Protein AF-A0A4Z0E5D2-F1 (afdb_monomer)

Nearest PDB structures (foldseek):
  3fgb-assembly2_B  TM=4.707E-01  e=5.787E+00  Bacteroides thetaiotaomicron
  4qrj-assembly2_B  TM=4.828E-01  e=7.384E+00  Bacteroides uniformis ATCC 8492
  3scy-assembly1_A  TM=4.674E-01  e=7.847E+00  Bacteroides fragilis NCTC 9343
  8ivq-assembly1_B  TM=4.414E-01  e=8.340E+00  Mus musculus

Secondary structure (DSSP, 8-state):
-PPPPP-PPPP-----TT----TT------TT-TT--S--TT---SSEEE-TTS---S--TTSTT-EEEETTEEE-HHHHH-GGG--HHHHHH---HHHHHHHHHHH-HHHHHHHTTPEEEEEEEETTEEEEEEEE--TTS--EEEEEEE-TTT-SEEEEEE-TT--SHHHHHHHHHT-SSGGG-------

pLDDT: mean 81.1, std 19.93, range [36.44, 98.44]

Structure (mmCIF, N/CA/C/O backbone):
data_AF-A0A4Z0E5D2-F1
#
_entry.id   AF-A0A4Z0E5D2-F1
#
loop_
_atom_site.group_PDB
_atom_site.id
_atom_site.type_symbol
_atom_site.label_atom_id
_atom_site.label_alt_id
_atom_site.label_comp_id
_atom_site.label_asym_id
_atom_site.label_entity_id
_atom_site.label_seq_id
_atom_site.pdbx_PDB_ins_code
_atom_site.Cartn_x
_atom_site.Cartn_y
_atom_site.Cartn_z
_atom_site.occupancy
_atom_site.B_iso_or_equiv
_atom_site.auth_seq_id
_atom_site.auth_comp_id
_atom_site.auth_asym_id
_atom_site.auth_atom_id
_atom_site.pdbx_PDB_model_num
ATOM 1 N N . MET A 1 1 ? -15.336 53.081 -4.326 1.00 42.38 1 MET A N 1
ATOM 2 C CA . MET A 1 1 ? -15.294 51.605 -4.404 1.00 42.38 1 MET A CA 1
ATOM 3 C C . MET A 1 1 ? -14.539 51.107 -3.187 1.00 42.38 1 MET A C 1
ATOM 5 O O . MET A 1 1 ? -13.336 51.306 -3.107 1.00 42.38 1 MET A O 1
ATOM 9 N N . THR A 1 2 ? -15.259 50.592 -2.193 1.00 39.66 2 THR A N 1
ATOM 10 C CA . THR A 1 2 ? -14.704 50.163 -0.901 1.00 39.66 2 THR A CA 1
ATOM 11 C C . THR A 1 2 ? -14.258 48.708 -1.023 1.00 39.66 2 THR A C 1
ATOM 13 O O . THR A 1 2 ? -15.073 47.851 -1.356 1.00 39.66 2 THR A O 1
ATOM 16 N N . ALA A 1 3 ? -12.969 48.437 -0.817 1.00 36.44 3 ALA A N 1
ATOM 17 C CA . ALA A 1 3 ? -12.413 47.087 -0.847 1.00 36.44 3 ALA A CA 1
ATOM 18 C C . ALA A 1 3 ? -12.938 46.257 0.341 1.00 36.44 3 ALA A C 1
ATOM 20 O O . ALA A 1 3 ? -12.990 46.747 1.470 1.00 36.44 3 ALA A O 1
ATOM 21 N N . ALA A 1 4 ? -13.339 45.012 0.077 1.00 38.19 4 ALA A N 1
ATOM 22 C CA . ALA A 1 4 ? -13.797 44.068 1.094 1.00 38.19 4 ALA A CA 1
ATOM 23 C C . ALA A 1 4 ? -12.642 43.659 2.036 1.00 38.19 4 ALA A C 1
ATOM 25 O O . ALA A 1 4 ? -11.506 43.514 1.574 1.00 38.19 4 ALA A O 1
ATOM 26 N N . PRO A 1 5 ? -12.893 43.455 3.343 1.00 37.28 5 PRO A N 1
ATOM 27 C CA . PRO A 1 5 ? -11.851 43.051 4.277 1.00 37.28 5 PRO A CA 1
ATOM 28 C C . PRO A 1 5 ? -11.409 41.606 4.016 1.00 37.28 5 PRO A C 1
ATOM 30 O O . PRO A 1 5 ? -12.230 40.699 3.883 1.00 37.28 5 PRO A O 1
ATOM 33 N N . ALA A 1 6 ? -10.091 41.401 3.967 1.00 44.22 6 ALA A N 1
ATOM 34 C CA . ALA A 1 6 ? -9.466 40.094 3.827 1.00 44.22 6 ALA A CA 1
ATOM 35 C C . ALA A 1 6 ? -9.883 39.162 4.977 1.00 44.22 6 ALA A C 1
ATOM 37 O O . ALA A 1 6 ? -9.700 39.473 6.158 1.00 44.22 6 ALA A O 1
ATOM 38 N N . GLN A 1 7 ? -10.436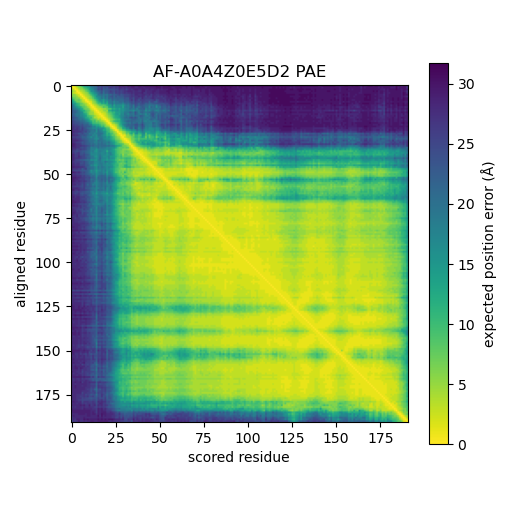 38.006 4.620 1.00 40.84 7 GLN A N 1
ATOM 39 C CA . GLN A 1 7 ? -10.834 36.963 5.555 1.00 40.84 7 GLN A CA 1
ATOM 40 C C . GLN A 1 7 ? -9.567 36.362 6.186 1.00 40.84 7 GLN A C 1
ATOM 42 O O . GLN A 1 7 ? -8.786 35.681 5.524 1.00 40.84 7 GLN A O 1
ATOM 47 N N . ARG A 1 8 ? -9.313 36.672 7.463 1.00 39.53 8 ARG A N 1
ATOM 48 C CA . ARG A 1 8 ? -8.201 36.079 8.221 1.00 39.53 8 ARG A CA 1
ATOM 49 C C . ARG A 1 8 ? -8.435 34.575 8.363 1.00 39.53 8 ARG A C 1
ATOM 51 O O . ARG A 1 8 ? -9.493 34.163 8.832 1.00 39.53 8 ARG A O 1
ATOM 58 N N . ALA A 1 9 ? -7.430 33.778 8.001 1.00 41.66 9 ALA A N 1
ATOM 59 C CA . ALA A 1 9 ? -7.407 32.345 8.270 1.00 41.66 9 ALA A CA 1
ATOM 60 C C . ALA A 1 9 ? -7.641 32.071 9.772 1.00 41.66 9 ALA A C 1
ATOM 62 O O . ALA A 1 9 ? -7.158 32.842 10.612 1.00 41.66 9 ALA A O 1
ATOM 63 N N . PRO A 1 10 ? -8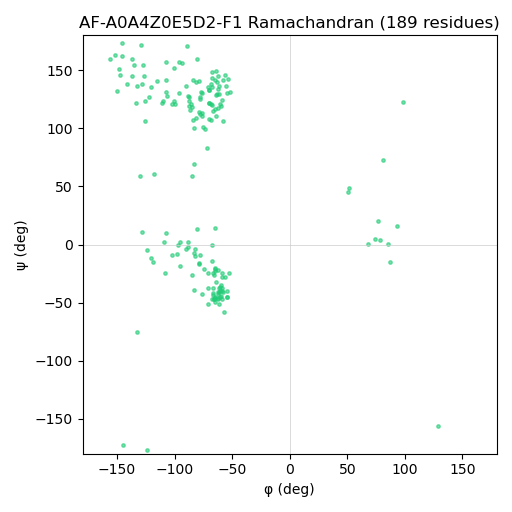.378 31.004 10.133 1.00 37.03 10 PRO A N 1
ATOM 64 C CA . PRO A 1 10 ? -8.707 30.724 11.522 1.00 37.03 10 PRO A CA 1
ATOM 65 C C . PRO A 1 10 ? -7.430 30.483 12.331 1.00 37.03 10 PRO A C 1
ATOM 67 O O . PRO A 1 10 ? -6.552 29.705 11.954 1.00 37.03 10 PRO A O 1
ATOM 70 N N . ILE A 1 11 ? -7.330 31.183 13.458 1.00 37.97 11 ILE A N 1
ATOM 71 C CA . ILE A 1 11 ? -6.220 31.075 14.403 1.00 37.97 11 ILE A CA 1
ATOM 72 C C . ILE A 1 11 ? -6.159 29.625 14.903 1.00 37.97 11 ILE A C 1
ATOM 74 O O . ILE A 1 11 ? -7.112 29.137 15.512 1.00 37.97 11 ILE A O 1
ATOM 78 N N . ARG A 1 12 ? -5.034 28.934 14.664 1.00 39.59 12 ARG A N 1
ATOM 79 C CA . ARG A 1 12 ? -4.741 27.622 15.264 1.00 39.59 12 ARG A CA 1
ATOM 80 C C . ARG A 1 12 ? -4.781 27.760 16.787 1.00 39.59 12 ARG A C 1
ATOM 82 O O . ARG A 1 12 ? -3.876 28.336 17.387 1.00 39.59 12 ARG A O 1
ATOM 89 N N . ARG A 1 13 ? -5.836 27.243 17.416 1.00 38.00 13 ARG A N 1
ATOM 90 C CA . ARG A 1 13 ? -5.986 27.233 18.874 1.00 38.00 13 ARG A CA 1
ATOM 91 C C . ARG A 1 13 ? -5.305 25.989 19.438 1.00 38.00 13 ARG A C 1
ATOM 93 O O . ARG A 1 13 ? -5.723 24.872 19.156 1.00 38.00 13 ARG A O 1
ATOM 100 N N . VAL A 1 14 ? -4.260 26.192 20.236 1.00 39.03 14 VAL A N 1
ATOM 101 C CA . VAL A 1 14 ? -3.656 25.133 21.054 1.00 39.03 14 VAL A CA 1
ATOM 102 C C . VAL A 1 14 ? -4.574 24.909 22.254 1.00 39.03 14 VAL A C 1
ATOM 104 O O . VAL A 1 14 ? -4.695 25.802 23.093 1.00 39.03 14 VAL A O 1
ATOM 107 N N . LEU A 1 15 ? -5.251 23.760 22.304 1.00 39.12 15 LEU A N 1
ATOM 108 C CA . LEU A 1 15 ? -6.110 23.392 23.430 1.00 39.12 15 LEU A CA 1
ATOM 109 C C . LEU A 1 15 ? -5.257 22.919 24.607 1.00 39.12 15 LEU A C 1
ATOM 111 O O . LEU A 1 15 ? -4.351 22.100 24.441 1.00 39.12 15 LEU A O 1
ATOM 115 N N . ARG A 1 16 ? -5.539 23.455 25.793 1.00 37.56 16 ARG A N 1
ATOM 116 C CA . ARG A 1 16 ? -4.918 23.041 27.055 1.00 37.56 16 ARG A CA 1
ATOM 117 C C . ARG A 1 16 ? -5.790 21.987 27.748 1.00 37.56 16 ARG A C 1
ATOM 119 O O . ARG A 1 16 ? -6.996 21.969 27.519 1.00 37.56 16 ARG A O 1
ATOM 126 N N . PRO A 1 17 ? -5.221 21.144 28.631 1.00 36.66 17 PRO A N 1
ATOM 127 C CA . PRO A 1 17 ? -5.961 20.083 29.330 1.00 36.66 17 PRO A CA 1
ATOM 128 C C . PRO A 1 17 ? -7.228 20.541 30.075 1.00 36.66 17 PRO A C 1
ATOM 130 O O . PRO A 1 17 ? -8.131 19.744 30.295 1.00 36.66 17 PRO A O 1
ATOM 133 N N . GLN A 1 18 ? -7.291 21.814 30.463 1.00 36.44 18 GLN A N 1
ATOM 134 C CA . GLN A 1 18 ? -8.399 22.435 31.189 1.00 36.44 18 GLN A CA 1
ATOM 135 C C . GLN A 1 18 ? -9.431 23.161 30.304 1.00 36.44 18 GLN A C 1
ATOM 137 O O . GLN A 1 18 ? -10.345 23.787 30.836 1.00 36.44 18 GLN A O 1
ATOM 142 N N . ASP A 1 19 ? -9.285 23.133 28.977 1.00 38.97 19 ASP A N 1
ATOM 143 C CA . ASP A 1 19 ? -10.213 23.822 28.080 1.00 38.97 19 ASP A CA 1
ATOM 144 C C . ASP A 1 19 ? -11.510 23.010 27.915 1.00 38.97 19 ASP A C 1
ATOM 146 O O . ASP A 1 19 ? -11.523 21.944 27.300 1.00 38.97 19 ASP A O 1
ATOM 150 N N . THR A 1 20 ? -12.624 23.529 28.436 1.00 37.25 20 THR A N 1
ATOM 151 C CA . THR A 1 20 ? -13.956 22.947 28.223 1.00 37.25 20 THR A CA 1
ATOM 152 C C . THR A 1 20 ? -14.475 23.345 26.841 1.00 37.25 20 THR A C 1
ATOM 154 O O . THR A 1 20 ? -14.716 24.525 26.577 1.00 37.25 20 THR A O 1
ATOM 157 N N . LEU A 1 21 ? -14.635 22.369 25.948 1.00 43.38 21 LEU A N 1
ATOM 158 C CA . LEU A 1 21 ? -15.252 22.565 24.635 1.00 43.38 21 LEU A CA 1
ATOM 159 C C . LEU A 1 21 ? -16.780 22.487 24.751 1.00 43.38 21 LEU A C 1
ATOM 161 O O . LEU A 1 21 ? -17.312 21.689 25.525 1.00 43.38 21 LEU A O 1
ATOM 165 N N . ALA A 1 22 ? -17.483 23.339 24.002 1.00 39.56 22 ALA A N 1
ATOM 166 C CA . ALA A 1 22 ? -18.938 23.293 23.911 1.00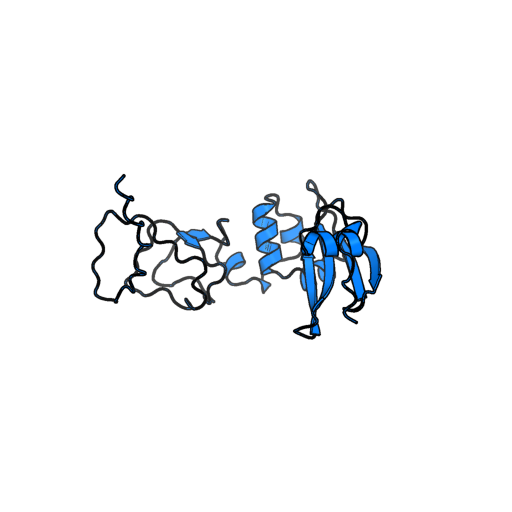 39.56 22 ALA A CA 1
ATOM 167 C C . ALA A 1 22 ? -19.391 21.975 23.258 1.00 39.56 22 ALA A C 1
ATOM 169 O O . ALA A 1 22 ? -18.692 21.402 22.425 1.00 39.56 22 ALA A O 1
ATOM 170 N N . ALA A 1 23 ? -20.571 21.488 23.648 1.00 41.31 23 ALA A N 1
ATOM 171 C CA . ALA A 1 23 ? -21.093 20.177 23.260 1.00 41.31 23 ALA A CA 1
ATOM 172 C C . ALA A 1 23 ? -21.454 20.030 21.762 1.00 41.31 23 ALA A C 1
ATOM 174 O O . ALA A 1 23 ? -21.897 18.954 21.365 1.00 41.31 23 ALA A O 1
ATOM 175 N N . ASP A 1 24 ? -21.279 21.068 20.937 1.00 41.75 24 ASP A N 1
ATOM 176 C CA . ASP A 1 24 ? -21.596 21.050 19.501 1.00 41.75 24 ASP A CA 1
ATOM 177 C C . ASP A 1 24 ? -20.389 20.767 18.584 1.00 41.75 24 ASP A C 1
ATOM 179 O O . ASP A 1 24 ? -20.551 20.644 17.370 1.00 41.75 24 ASP A O 1
ATOM 183 N N . GLU A 1 25 ? -19.190 20.568 19.137 1.00 43.91 25 GLU A N 1
ATOM 184 C CA . GLU A 1 25 ? -17.993 20.241 18.359 1.00 43.91 25 GLU A CA 1
ATOM 185 C C . GLU A 1 25 ? -17.898 18.737 18.051 1.00 43.91 25 GLU A C 1
ATOM 187 O O . GLU A 1 25 ? -17.051 18.003 18.568 1.00 43.91 25 GLU A O 1
ATOM 192 N N . ALA A 1 26 ? -18.789 18.250 17.189 1.00 39.06 26 ALA A N 1
ATOM 193 C CA . ALA A 1 26 ? -18.679 16.908 16.638 1.00 39.06 26 ALA A CA 1
ATOM 194 C C . ALA A 1 26 ? -17.435 16.799 15.732 1.00 39.06 26 ALA A C 1
ATOM 196 O O . ALA A 1 26 ? -17.370 17.410 14.670 1.00 39.06 26 ALA A O 1
ATOM 197 N N . GLY A 1 27 ? -16.475 15.966 16.152 1.00 49.75 27 GLY A N 1
ATOM 198 C CA . GLY A 1 27 ? -15.414 15.416 15.303 1.00 49.75 27 GLY A CA 1
ATOM 199 C C . GLY A 1 27 ? -14.228 16.344 15.045 1.00 49.75 27 GLY A C 1
ATOM 200 O O . GLY A 1 27 ? -14.035 16.815 13.928 1.00 49.75 27 GLY A O 1
ATOM 201 N N . ARG A 1 28 ? -13.370 16.556 16.050 1.00 53.47 28 ARG A N 1
ATOM 202 C CA . ARG A 1 28 ? -12.030 17.104 15.796 1.00 53.47 28 ARG A CA 1
ATOM 203 C C . ARG A 1 28 ? -11.148 16.012 15.192 1.00 53.47 28 ARG A C 1
ATOM 205 O O . ARG A 1 28 ? -10.662 15.138 15.906 1.00 53.47 28 ARG A O 1
ATOM 212 N N . ASP A 1 29 ? -10.978 16.073 13.875 1.00 55.78 29 ASP A N 1
ATOM 213 C CA . ASP A 1 29 ? -10.035 15.236 13.141 1.00 55.78 29 ASP A CA 1
ATOM 214 C C . ASP A 1 29 ? -8.595 15.638 13.500 1.00 55.78 29 ASP A C 1
ATOM 216 O O . ASP A 1 29 ? -8.191 16.793 13.358 1.00 55.78 29 ASP A O 1
ATOM 220 N N . ILE A 1 30 ? -7.843 14.678 14.028 1.00 56.47 30 ILE A N 1
ATOM 221 C CA . ILE A 1 30 ? -6.430 14.813 14.398 1.00 56.47 30 ILE A CA 1
ATOM 222 C C . ILE A 1 30 ? -5.520 14.057 13.419 1.00 56.47 30 ILE A C 1
ATOM 224 O O . ILE A 1 30 ? -4.327 13.903 13.694 1.00 56.47 30 ILE A O 1
ATOM 228 N N . ALA A 1 31 ? -6.055 13.563 12.293 1.00 49.59 31 ALA A N 1
ATOM 229 C CA . ALA A 1 31 ? -5.291 12.876 11.259 1.00 49.59 31 ALA A CA 1
ATOM 230 C C . ALA A 1 31 ? -4.075 13.713 10.827 1.00 49.59 31 ALA A C 1
ATOM 232 O O . ALA A 1 31 ? -4.167 14.914 10.569 1.00 49.59 31 ALA A O 1
ATOM 233 N N . GLY A 1 32 ? -2.901 13.078 10.786 1.00 48.16 32 GLY A N 1
ATOM 234 C CA . GLY A 1 32 ? -1.640 13.744 10.445 1.00 48.16 32 GLY A CA 1
ATOM 235 C C . GLY A 1 32 ? -0.922 14.430 11.615 1.00 48.16 32 GLY A C 1
ATOM 236 O O . GLY A 1 32 ? 0.171 14.965 11.422 1.00 48.16 32 GLY A O 1
ATOM 237 N N . CYS A 1 33 ? -1.450 14.383 12.846 1.00 57.97 33 CYS A N 1
ATOM 238 C CA . CYS A 1 33 ? -0.673 14.733 14.037 1.00 57.97 33 CYS A CA 1
ATOM 239 C C . CYS A 1 33 ? 0.367 13.635 14.342 1.00 57.97 33 CYS A C 1
ATOM 241 O O . CYS A 1 33 ? 0.155 12.774 15.192 1.00 57.97 33 CYS A O 1
ATOM 243 N N . GLY A 1 34 ? 1.524 13.686 13.675 1.00 51.97 34 GLY A N 1
ATOM 244 C CA . GLY A 1 34 ? 2.578 12.656 13.712 1.00 51.97 34 GLY A CA 1
ATOM 245 C C . GLY A 1 34 ? 3.295 12.418 15.053 1.00 51.97 34 GLY A C 1
ATOM 246 O O . GLY A 1 34 ? 4.353 11.801 15.072 1.00 51.97 34 GLY A O 1
ATOM 247 N N . ARG A 1 35 ? 2.767 12.916 16.180 1.00 61.97 35 ARG A N 1
ATOM 248 C CA . ARG A 1 35 ? 3.342 12.730 17.527 1.00 61.97 35 ARG A CA 1
ATOM 249 C C . ARG A 1 35 ? 2.361 12.197 18.571 1.00 61.97 35 ARG A C 1
ATOM 251 O O . ARG A 1 35 ? 2.692 12.211 19.751 1.00 61.97 35 ARG A O 1
ATOM 258 N N . ILE A 1 36 ? 1.171 11.743 18.177 1.00 68.56 36 ILE A N 1
ATOM 259 C CA . ILE A 1 36 ? 0.247 11.129 19.139 1.00 68.56 36 ILE A CA 1
ATOM 260 C C . ILE A 1 36 ? 0.638 9.658 19.303 1.00 68.56 36 ILE A C 1
ATOM 262 O O . ILE A 1 36 ? 0.348 8.820 18.453 1.00 68.56 36 ILE A O 1
ATOM 266 N N . ASP A 1 37 ? 1.355 9.375 20.385 1.00 74.12 37 ASP A N 1
ATOM 267 C CA . ASP A 1 37 ? 1.798 8.046 20.825 1.00 74.12 37 ASP A CA 1
ATOM 268 C C . ASP A 1 37 ? 0.939 7.482 21.972 1.00 74.12 37 ASP A C 1
ATOM 270 O O . ASP A 1 37 ? 1.035 6.303 22.320 1.00 74.12 37 ASP A O 1
ATOM 274 N N . HIS A 1 38 ? 0.051 8.307 22.530 1.00 75.62 38 HIS A N 1
ATOM 275 C CA . HIS A 1 38 ? -0.959 7.929 23.507 1.00 75.62 38 HIS A CA 1
ATOM 276 C C . HIS A 1 38 ? -2.216 8.792 23.343 1.00 75.62 38 HIS A C 1
ATOM 278 O O . HIS A 1 38 ? -2.144 9.976 23.021 1.00 75.62 38 HIS A O 1
ATOM 284 N N . VAL A 1 39 ? -3.382 8.201 23.602 1.00 77.50 39 VAL A N 1
ATOM 285 C CA . VAL A 1 39 ? -4.632 8.955 23.771 1.00 77.50 39 VAL A CA 1
ATOM 286 C C . VAL A 1 39 ? -4.740 9.332 25.257 1.00 77.50 39 VAL A C 1
ATOM 288 O O . VAL A 1 39 ? -4.574 8.442 26.095 1.00 77.50 39 VAL A O 1
ATOM 291 N N . PRO A 1 40 ? -4.959 10.606 25.626 1.00 79.44 40 PRO A N 1
ATOM 292 C CA . PRO A 1 40 ? -5.109 10.997 27.029 1.00 79.44 40 PRO A CA 1
ATOM 293 C C . PRO A 1 40 ? -6.363 10.387 27.667 1.00 79.44 40 PRO A C 1
ATOM 295 O O . PRO A 1 40 ? -7.420 10.379 27.048 1.00 79.44 40 PRO A O 1
ATOM 298 N N . GLU A 1 41 ? -6.295 9.962 28.931 1.00 78.00 41 GLU A N 1
ATOM 299 C CA . GLU A 1 41 ? -7.420 9.285 29.613 1.00 78.00 41 GLU A CA 1
ATOM 300 C C . GLU A 1 41 ? -8.690 10.144 29.753 1.00 78.00 41 GLU A C 1
ATOM 302 O O . GLU A 1 41 ? -9.789 9.613 29.889 1.00 78.00 41 GLU A O 1
ATOM 307 N N . GLY A 1 42 ? -8.558 11.473 29.697 1.00 76.44 42 GLY A N 1
ATOM 308 C CA . GLY A 1 42 ? -9.690 12.404 29.722 1.00 76.44 42 GLY A CA 1
ATOM 309 C C . GLY A 1 42 ? -10.438 12.533 28.390 1.00 76.44 42 GLY A C 1
ATOM 310 O O . GLY A 1 42 ? -11.492 13.170 28.350 1.00 76.44 42 GLY A O 1
ATOM 311 N N . PHE A 1 43 ? -9.922 11.958 27.297 1.00 76.31 43 PHE A N 1
ATOM 312 C CA . PHE A 1 43 ? -10.593 12.004 26.001 1.00 76.31 43 PHE A CA 1
ATOM 313 C C . PHE A 1 43 ? -11.764 11.026 25.957 1.00 76.31 43 PHE A C 1
ATOM 315 O O . 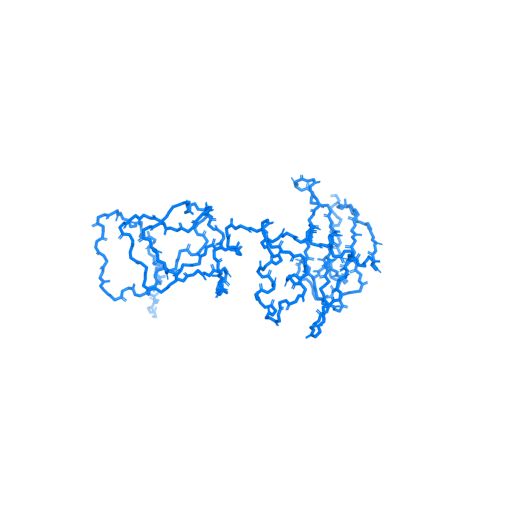PHE A 1 43 ? -11.630 9.838 26.246 1.00 76.31 43 PHE A O 1
ATOM 322 N N . ARG A 1 44 ? -12.922 11.519 25.515 1.00 72.06 44 ARG A N 1
ATOM 323 C CA . ARG A 1 44 ? -14.059 10.672 25.150 1.00 72.06 44 ARG A CA 1
ATOM 324 C C . ARG A 1 44 ? -14.108 10.538 23.640 1.00 72.06 44 ARG A C 1
ATOM 326 O O . ARG A 1 44 ? -14.224 11.537 22.937 1.00 72.06 44 ARG A O 1
ATOM 333 N N . VAL A 1 45 ? -14.071 9.303 23.156 1.00 78.94 45 VAL A N 1
ATOM 334 C CA . VAL A 1 45 ? -14.309 8.987 21.747 1.00 78.94 45 VAL A CA 1
ATOM 335 C C . VAL A 1 45 ? -15.644 8.271 21.641 1.00 78.94 45 VAL A C 1
ATOM 337 O O . VAL A 1 45 ? -15.868 7.268 22.311 1.00 78.94 45 VAL A O 1
ATOM 340 N N . THR A 1 46 ? -16.545 8.813 20.827 1.00 75.62 46 THR A N 1
ATOM 341 C CA . THR A 1 46 ? -17.933 8.341 20.726 1.00 75.62 46 THR A CA 1
ATOM 342 C C . THR A 1 46 ? -18.159 7.347 19.592 1.00 75.62 46 THR A C 1
ATOM 344 O O . THR A 1 46 ? -19.161 6.639 19.610 1.00 75.62 46 THR A O 1
ATOM 347 N N . SER A 1 47 ? -17.256 7.282 18.610 1.00 80.81 47 SER A N 1
ATOM 348 C CA . SER A 1 47 ? -17.430 6.460 17.409 1.00 80.81 47 SER A CA 1
ATOM 349 C C . SER A 1 47 ? -16.182 5.641 17.077 1.00 80.81 47 SER A C 1
ATOM 351 O O . SER A 1 47 ? -16.155 4.430 17.297 1.00 80.81 47 SER A O 1
ATOM 353 N N . TRP A 1 48 ? -15.145 6.283 16.547 1.00 88.12 48 TRP A N 1
ATOM 354 C CA . TRP A 1 48 ? -13.935 5.617 16.088 1.00 88.12 48 TRP A CA 1
ATOM 355 C C . TRP A 1 48 ? -12.707 6.520 16.178 1.00 88.12 48 TRP A C 1
ATOM 357 O O . TRP A 1 48 ? -12.816 7.739 16.292 1.00 88.12 48 TRP A O 1
ATOM 367 N N . ILE A 1 49 ? -11.535 5.894 16.111 1.00 86.56 49 ILE A N 1
ATOM 368 C CA . ILE A 1 49 ? -10.232 6.553 16.018 1.00 86.56 49 ILE A CA 1
ATOM 369 C C . ILE A 1 49 ? -9.558 6.053 14.748 1.00 86.56 49 ILE A C 1
ATOM 371 O O . ILE A 1 49 ? -9.443 4.841 14.551 1.00 86.56 49 ILE A O 1
ATOM 375 N N . ASP A 1 50 ? -9.109 6.969 13.894 1.00 88.38 50 ASP A N 1
ATOM 376 C CA . ASP A 1 50 ? -8.149 6.606 12.858 1.00 88.38 50 ASP A CA 1
ATOM 377 C C . ASP A 1 50 ? -6.771 6.496 13.498 1.00 88.38 50 ASP A C 1
ATOM 379 O O . ASP A 1 50 ? -6.357 7.402 14.212 1.00 88.38 50 ASP A O 1
ATOM 383 N N . VAL A 1 51 ? -6.088 5.375 13.304 1.00 88.38 51 VAL A N 1
ATOM 384 C CA . VAL A 1 51 ? -4.781 5.113 13.918 1.00 88.38 51 VAL A CA 1
ATOM 385 C C . VAL A 1 51 ? -3.639 5.139 12.900 1.00 88.38 51 VAL A C 1
ATOM 387 O O . VAL A 1 51 ? -2.482 4.955 13.276 1.00 88.38 51 VAL A O 1
ATOM 390 N N . ALA A 1 52 ? -3.925 5.432 11.627 1.00 86.69 52 ALA A N 1
ATOM 391 C CA . ALA A 1 52 ? -2.897 5.568 10.604 1.00 86.69 52 ALA A CA 1
ATOM 392 C C . ALA A 1 52 ? -2.069 6.849 10.796 1.00 86.69 52 ALA A C 1
ATOM 394 O O . ALA A 1 52 ? -2.601 7.933 11.028 1.00 86.69 52 ALA A O 1
ATOM 395 N N . GLY A 1 53 ? -0.745 6.735 10.663 1.00 79.31 53 GLY A N 1
ATOM 396 C CA . GLY A 1 53 ? 0.174 7.873 10.808 1.00 79.31 53 GLY A CA 1
ATOM 397 C C . GLY A 1 53 ? 0.386 8.351 12.250 1.00 79.31 53 GLY A C 1
ATOM 398 O O . GLY A 1 53 ? 1.101 9.329 12.464 1.00 79.31 53 GLY A O 1
ATOM 399 N N . PHE A 1 54 ? -0.192 7.659 13.234 1.00 77.88 54 PHE A N 1
ATOM 400 C CA . PHE A 1 54 ? 0.045 7.897 14.655 1.00 77.88 54 PHE A CA 1
ATOM 401 C C . PHE A 1 54 ? 1.104 6.939 15.212 1.00 77.88 54 PHE A C 1
ATOM 403 O O . PHE A 1 54 ? 1.317 5.847 14.689 1.00 77.88 54 PHE A O 1
ATOM 410 N N . GLY A 1 55 ? 1.749 7.329 16.313 1.00 78.88 55 GLY A N 1
ATOM 411 C CA . GLY A 1 55 ? 2.758 6.520 17.008 1.00 78.88 55 GLY A CA 1
ATOM 412 C C . GLY A 1 55 ? 2.167 5.450 17.932 1.00 78.88 55 GLY A C 1
ATOM 413 O O . GLY A 1 55 ? 2.873 4.919 18.788 1.00 78.88 55 GLY A O 1
ATOM 414 N N . LEU A 1 56 ? 0.867 5.160 17.818 1.00 84.12 56 LEU A N 1
ATOM 415 C CA . LEU A 1 56 ? 0.182 4.195 18.672 1.00 84.12 56 LEU A CA 1
ATOM 416 C C . LEU A 1 56 ? 0.645 2.771 18.349 1.00 84.12 56 LEU A C 1
ATOM 418 O O . LEU A 1 56 ? 0.479 2.275 17.239 1.00 84.12 56 LEU A O 1
ATOM 422 N N . THR A 1 57 ? 1.169 2.082 19.358 1.00 86.06 57 THR A N 1
ATOM 423 C CA . THR A 1 57 ? 1.629 0.686 19.245 1.00 86.06 57 THR A CA 1
ATOM 424 C C . THR A 1 57 ? 0.602 -0.329 19.741 1.00 86.06 57 THR A C 1
ATOM 426 O O . THR A 1 57 ? 0.790 -1.533 19.587 1.00 86.06 57 THR A O 1
ATOM 429 N N . ARG A 1 58 ? -0.488 0.137 20.359 1.00 88.56 58 ARG A N 1
ATOM 430 C CA . ARG A 1 58 ? -1.550 -0.699 20.926 1.00 88.56 58 ARG A CA 1
ATOM 431 C C . ARG A 1 58 ? -2.875 0.061 21.016 1.00 88.56 58 ARG A C 1
ATOM 433 O O . ARG A 1 58 ? -2.853 1.291 21.092 1.00 88.56 58 ARG A O 1
ATOM 440 N N . PRO A 1 59 ? -4.014 -0.649 21.116 1.00 87.94 59 PRO A N 1
ATOM 441 C CA . PRO A 1 59 ? -5.299 -0.014 21.377 1.00 87.94 59 PRO A CA 1
ATOM 442 C C . PRO A 1 59 ? -5.288 0.784 22.699 1.00 87.94 59 PRO A C 1
ATOM 444 O O . PRO A 1 59 ? -4.708 0.313 23.692 1.00 87.94 59 PRO A O 1
ATOM 447 N N . PRO A 1 60 ? -5.942 1.960 22.763 1.00 84.44 60 PRO A N 1
ATOM 448 C CA . PRO A 1 60 ? -6.087 2.717 24.004 1.00 84.44 60 PRO A CA 1
ATOM 449 C C . PRO A 1 60 ? -6.887 1.929 25.051 1.00 84.44 60 PRO A C 1
ATOM 451 O O . PRO A 1 60 ? -8.059 1.620 24.856 1.00 84.44 60 PRO A O 1
ATOM 454 N N . ARG A 1 61 ? -6.262 1.608 26.191 1.00 85.62 61 ARG A N 1
ATOM 455 C CA . ARG A 1 61 ? -6.868 0.737 27.222 1.00 85.62 61 ARG A CA 1
ATOM 456 C C . ARG A 1 61 ? -8.124 1.327 27.873 1.00 85.62 61 ARG A C 1
ATOM 458 O O . ARG A 1 61 ? -9.001 0.567 28.262 1.00 85.62 61 ARG A O 1
ATOM 465 N N . HIS A 1 62 ? -8.196 2.652 27.998 1.00 83.81 62 HIS A N 1
ATOM 466 C CA . HIS A 1 62 ? -9.329 3.362 28.603 1.00 83.81 62 HIS A CA 1
ATOM 467 C C . HIS A 1 62 ? -10.498 3.580 27.624 1.00 83.81 62 HIS A C 1
ATOM 469 O O . HIS A 1 62 ? -11.546 4.064 28.040 1.00 83.81 62 HIS A O 1
ATOM 475 N N . LEU A 1 63 ? -10.349 3.195 26.348 1.00 83.50 63 LEU A N 1
ATOM 476 C CA . LEU A 1 63 ? -11.411 3.224 25.335 1.00 83.50 63 LEU A CA 1
ATOM 477 C C . LEU A 1 63 ? -11.705 1.804 24.821 1.00 83.50 63 LEU A C 1
ATOM 479 O O . LEU A 1 63 ? -11.513 1.518 23.636 1.00 83.50 63 LEU A O 1
ATOM 483 N N . PRO A 1 64 ? -12.132 0.873 25.693 1.00 83.00 64 PRO A N 1
ATOM 484 C CA . PRO A 1 64 ? -12.466 -0.472 25.254 1.00 83.00 64 PRO A CA 1
ATOM 485 C C . PRO A 1 64 ? -13.640 -0.425 24.267 1.00 83.00 64 PRO A C 1
ATOM 487 O O . PRO A 1 64 ? -14.641 0.246 24.505 1.00 83.00 64 PRO A O 1
ATOM 490 N N . GLY A 1 65 ? -13.517 -1.147 23.153 1.00 82.75 65 GLY A N 1
ATOM 491 C CA . GLY A 1 65 ? -14.582 -1.256 22.152 1.00 82.75 65 GLY A CA 1
ATOM 492 C C . GLY A 1 65 ? -14.727 -0.058 21.209 1.00 82.75 65 GLY A C 1
ATOM 493 O O . GLY A 1 65 ? -15.630 -0.075 20.376 1.00 82.75 65 GLY A O 1
ATOM 494 N N . VAL A 1 66 ? -13.853 0.953 21.289 1.00 88.06 66 VAL A N 1
ATOM 495 C CA . VAL A 1 66 ? -13.830 2.026 20.284 1.00 88.06 66 VAL A CA 1
ATOM 496 C C . VAL A 1 66 ? -13.513 1.452 18.901 1.00 88.06 66 VAL A C 1
ATOM 498 O O . VAL A 1 66 ? -12.624 0.609 18.759 1.00 88.06 66 VAL A O 1
ATOM 501 N N . GLY A 1 67 ? -14.236 1.903 17.873 1.00 90.12 67 GLY A N 1
ATOM 502 C CA . GLY A 1 67 ? -13.950 1.500 16.500 1.00 90.12 67 GLY A CA 1
ATOM 503 C C . GLY A 1 67 ? -12.565 1.982 16.068 1.00 90.12 67 GLY A C 1
ATOM 504 O O . GLY A 1 67 ? -12.170 3.106 16.376 1.00 90.12 67 GLY A O 1
ATOM 505 N N . LEU A 1 68 ? -11.826 1.155 15.334 1.00 92.06 68 LEU A N 1
ATOM 506 C CA . LEU A 1 68 ? -10.542 1.544 14.754 1.00 92.06 68 LEU A CA 1
ATOM 507 C C . LEU A 1 68 ? -10.687 1.725 13.248 1.00 92.06 68 LEU A C 1
ATOM 509 O O . LEU A 1 68 ? -11.383 0.958 12.577 1.00 92.06 68 LEU A O 1
ATOM 513 N N . ARG A 1 69 ? -10.005 2.737 12.719 1.00 93.50 69 ARG A N 1
ATOM 514 C CA . ARG A 1 69 ? -9.855 2.965 11.286 1.00 93.50 69 ARG A CA 1
ATOM 515 C C . ARG A 1 69 ? -8.389 3.115 10.909 1.00 93.50 69 ARG A C 1
ATOM 517 O O . ARG A 1 69 ? -7.564 3.502 11.730 1.00 93.50 69 ARG A O 1
ATOM 524 N N . TRP A 1 70 ? -8.081 2.800 9.661 1.00 92.81 70 TRP A N 1
ATOM 525 C CA . TRP A 1 70 ? -6.792 3.056 9.044 1.00 92.81 70 TRP A CA 1
ATOM 526 C C . TRP A 1 70 ? -7.019 3.837 7.757 1.00 92.81 70 TRP A C 1
ATOM 528 O O . TRP A 1 70 ? -7.514 3.276 6.776 1.00 92.81 70 TRP A O 1
ATOM 538 N N . ARG A 1 71 ? -6.700 5.135 7.761 1.00 90.00 71 ARG A N 1
ATOM 539 C CA . ARG A 1 71 ? -6.975 6.045 6.633 1.00 90.00 71 ARG A CA 1
ATOM 540 C C . ARG A 1 71 ? -8.436 5.951 6.164 1.00 90.00 71 ARG A C 1
ATOM 542 O O . ARG A 1 71 ? -8.718 5.804 4.980 1.00 90.00 71 ARG A O 1
ATOM 549 N N . GLY A 1 72 ? -9.368 5.952 7.110 1.00 91.06 72 GLY A N 1
ATOM 550 C CA . GLY A 1 72 ? -10.807 5.874 6.887 1.00 91.06 72 GLY A CA 1
ATOM 551 C C . GLY A 1 72 ? -11.377 4.457 6.792 1.00 91.06 72 GLY A C 1
ATOM 552 O O . GLY A 1 72 ? -12.590 4.311 6.953 1.00 91.06 72 GLY A O 1
ATOM 553 N N . MET A 1 73 ? -10.560 3.415 6.611 1.00 94.62 73 MET A N 1
ATOM 554 C CA . MET A 1 73 ? -11.037 2.033 6.483 1.00 94.62 73 MET A CA 1
ATOM 555 C C . MET A 1 73 ? -11.187 1.357 7.855 1.00 94.62 73 MET A C 1
ATOM 557 O O . MET A 1 73 ? -10.200 1.292 8.586 1.00 94.62 73 MET A O 1
ATOM 561 N N . PRO A 1 74 ? -12.369 0.829 8.234 1.00 94.81 74 PRO A N 1
ATOM 562 C CA . PRO A 1 74 ? -12.522 0.031 9.450 1.00 94.81 74 PRO A CA 1
ATOM 563 C C . PRO A 1 74 ? -11.549 -1.152 9.527 1.00 94.81 74 PRO A C 1
ATOM 565 O O . PRO A 1 74 ? -11.448 -1.950 8.595 1.00 94.81 74 PRO A O 1
ATOM 568 N N . VAL A 1 75 ? -10.864 -1.285 10.662 1.00 95.44 75 VAL A N 1
ATOM 569 C CA . VAL A 1 75 ? -9.900 -2.361 10.927 1.00 95.44 75 VAL A CA 1
ATOM 570 C C . VAL A 1 75 ? -10.069 -2.915 12.334 1.00 95.44 75 VAL A C 1
ATOM 572 O O . VAL A 1 75 ? -10.610 -2.257 13.221 1.00 95.44 75 VAL A O 1
ATOM 575 N N . ASP A 1 76 ? -9.577 -4.129 12.552 1.00 94.12 76 ASP A N 1
ATOM 576 C CA . ASP A 1 76 ? -9.416 -4.675 13.894 1.00 94.12 76 ASP A CA 1
ATOM 577 C C . ASP A 1 76 ? -8.030 -4.326 14.475 1.00 94.12 76 ASP A C 1
ATOM 579 O O . ASP A 1 76 ? -7.130 -3.819 13.797 1.00 94.12 76 ASP A O 1
ATOM 583 N N . ALA A 1 77 ? -7.846 -4.617 15.764 1.00 92.75 77 ALA A N 1
ATOM 584 C CA . ALA A 1 77 ? -6.585 -4.368 16.456 1.00 92.75 77 ALA A CA 1
ATOM 585 C C . ALA A 1 77 ? -5.412 -5.215 15.924 1.00 92.75 77 ALA A C 1
ATOM 587 O O . ALA A 1 77 ? -4.259 -4.838 16.132 1.00 92.75 77 ALA A O 1
ATOM 588 N N . ARG A 1 78 ? -5.673 -6.359 15.272 1.00 94.31 78 ARG A N 1
ATOM 589 C CA . ARG A 1 78 ? -4.626 -7.199 14.673 1.00 94.31 78 ARG A CA 1
ATOM 590 C C . ARG A 1 78 ? -4.050 -6.510 13.440 1.00 94.31 78 ARG A C 1
ATOM 592 O O . ARG A 1 78 ? -2.848 -6.279 13.410 1.00 94.31 78 ARG A O 1
ATOM 599 N N . ILE A 1 79 ? -4.896 -6.068 12.509 1.00 95.44 79 ILE A N 1
ATOM 600 C CA . ILE A 1 79 ? -4.470 -5.296 11.330 1.00 95.44 79 ILE A CA 1
ATOM 601 C C . ILE A 1 79 ? -3.747 -4.011 11.764 1.00 95.44 79 ILE A C 1
ATOM 603 O O . ILE A 1 79 ? -2.660 -3.701 11.276 1.00 95.44 79 ILE A O 1
ATOM 607 N N . ALA A 1 80 ? -4.314 -3.275 12.724 1.00 93.12 80 ALA A N 1
ATOM 608 C CA . ALA A 1 80 ? -3.746 -2.004 13.162 1.00 93.12 80 ALA A CA 1
ATOM 609 C C . ALA A 1 80 ? -2.393 -2.154 13.880 1.00 93.12 80 ALA A C 1
ATOM 611 O O . ALA A 1 80 ? -1.454 -1.425 13.565 1.00 93.12 80 ALA A O 1
ATOM 612 N N . PHE A 1 81 ? -2.258 -3.087 14.826 1.00 92.88 81 PHE A N 1
ATOM 613 C CA . PHE A 1 81 ? -1.131 -3.091 15.775 1.00 92.88 81 PHE A CA 1
ATOM 614 C C . PHE A 1 81 ? -0.255 -4.345 15.735 1.00 92.88 81 PHE A C 1
ATOM 616 O O . PHE A 1 81 ? 0.819 -4.351 16.331 1.00 92.88 81 PHE A O 1
ATOM 623 N N . ARG A 1 82 ? -0.679 -5.408 15.046 1.00 94.12 82 ARG A N 1
ATOM 624 C CA . ARG A 1 82 ? 0.043 -6.689 14.971 1.00 94.12 82 ARG A CA 1
ATOM 625 C C . ARG A 1 82 ? 0.195 -7.147 13.513 1.00 94.12 82 ARG A C 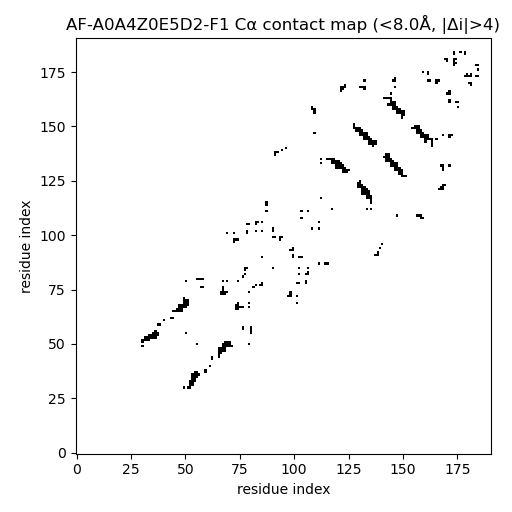1
ATOM 627 O O . ARG A 1 82 ? -0.259 -8.232 13.163 1.00 94.12 82 ARG A O 1
ATOM 634 N N . PRO A 1 83 ? 0.846 -6.336 12.654 1.00 92.50 83 PRO A N 1
ATOM 635 C CA . PRO A 1 83 ? 0.997 -6.651 11.231 1.00 92.50 83 PRO A CA 1
ATOM 636 C C . PRO A 1 83 ? 1.730 -7.972 10.963 1.00 92.50 83 PRO A C 1
ATOM 638 O O . PRO A 1 83 ? 1.455 -8.625 9.968 1.00 92.50 83 PRO A O 1
ATOM 641 N N . HIS A 1 84 ? 2.613 -8.395 11.871 1.00 91.06 84 HIS A N 1
ATOM 642 C CA . HIS A 1 84 ? 3.344 -9.663 11.785 1.00 91.06 84 HIS A CA 1
ATOM 643 C C . HIS A 1 84 ? 2.451 -10.911 11.928 1.00 91.06 84 HIS A C 1
ATOM 645 O O . HIS A 1 84 ? 2.904 -12.012 11.642 1.00 91.06 84 HIS A O 1
ATOM 651 N N . GLU A 1 85 ? 1.204 -10.760 12.391 1.00 94.75 85 GLU A N 1
ATOM 652 C CA . GLU A 1 85 ? 0.213 -11.846 12.450 1.00 94.75 85 GLU A CA 1
ATOM 653 C C . GLU A 1 85 ? -0.634 -11.948 11.168 1.00 94.75 85 GLU A C 1
ATOM 655 O O . GLU A 1 85 ? -1.509 -12.812 11.077 1.00 94.75 85 GLU A O 1
ATOM 660 N N . LEU A 1 86 ? -0.447 -11.038 10.208 1.00 95.50 86 LEU A N 1
ATOM 661 C CA . LEU A 1 86 ? -1.118 -11.105 8.913 1.00 95.50 86 LEU A CA 1
ATOM 662 C C . LEU A 1 86 ? -0.405 -12.137 8.035 1.00 95.50 86 LEU A C 1
ATOM 664 O O . LEU A 1 86 ? 0.819 -12.223 8.047 1.00 95.50 86 LEU A O 1
ATOM 668 N N . GLY A 1 87 ? -1.165 -12.922 7.271 1.00 94.19 87 GLY A N 1
ATOM 669 C CA . GLY A 1 87 ? -0.620 -13.934 6.360 1.00 94.19 87 GLY A CA 1
ATOM 670 C C . GLY A 1 87 ? -0.744 -13.553 4.884 1.00 94.19 87 GLY A C 1
ATOM 671 O O . GLY A 1 87 ? -1.632 -12.789 4.503 1.00 94.19 87 GLY A O 1
ATOM 672 N N . VAL A 1 88 ? 0.097 -14.141 4.027 1.00 95.25 88 VAL A N 1
ATOM 673 C CA . VAL A 1 88 ? 0.020 -13.962 2.561 1.00 95.25 88 VAL A CA 1
ATOM 674 C C . VAL A 1 88 ? -1.316 -14.471 2.016 1.00 95.25 88 VAL A C 1
ATOM 676 O O . VAL A 1 88 ? -2.036 -13.722 1.363 1.00 95.25 88 VAL A O 1
ATOM 679 N N . ALA A 1 89 ? -1.700 -15.706 2.354 1.00 94.56 89 ALA A N 1
ATOM 680 C CA . ALA A 1 89 ? -2.971 -16.292 1.919 1.00 94.56 89 ALA A CA 1
ATOM 681 C C . ALA A 1 89 ? -4.190 -15.484 2.400 1.00 94.56 89 ALA A C 1
ATOM 683 O O .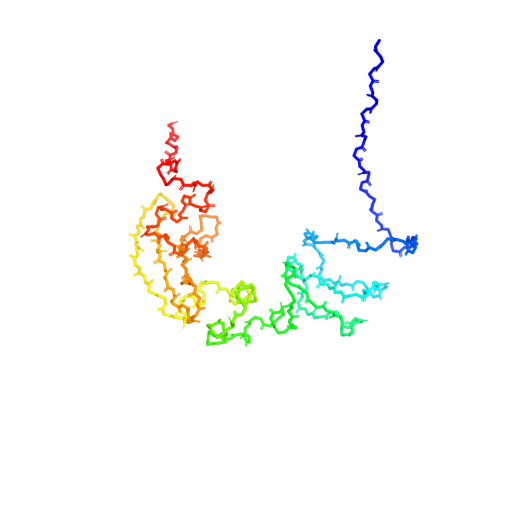 ALA A 1 89 ? -5.179 -15.361 1.681 1.00 94.56 89 ALA A O 1
ATOM 684 N N . GLU A 1 90 ? -4.105 -14.895 3.597 1.00 94.88 90 GLU A N 1
ATOM 685 C CA . GLU A 1 90 ? -5.145 -14.013 4.129 1.00 94.88 90 GLU A CA 1
ATOM 686 C C . GLU A 1 90 ? -5.280 -12.732 3.291 1.00 94.88 90 GLU A C 1
ATOM 688 O O . GLU A 1 90 ? -6.391 -12.348 2.936 1.00 94.88 90 GLU A O 1
ATOM 693 N N . ASN A 1 91 ? -4.159 -12.099 2.926 1.00 94.94 91 ASN A N 1
ATOM 694 C CA . ASN A 1 91 ? -4.146 -10.928 2.045 1.00 94.94 91 ASN A CA 1
ATOM 695 C C . ASN A 1 91 ? -4.712 -11.261 0.655 1.00 94.94 91 ASN A C 1
ATOM 697 O O . ASN A 1 91 ? -5.567 -10.536 0.148 1.00 94.94 91 ASN A O 1
ATOM 701 N N . LEU A 1 92 ? -4.283 -12.374 0.054 1.00 94.38 92 LEU A N 1
ATOM 702 C CA . LEU A 1 92 ? -4.782 -12.817 -1.253 1.00 94.38 92 LEU A CA 1
ATOM 703 C C . LEU A 1 92 ? -6.295 -13.101 -1.221 1.00 94.38 92 LEU A C 1
ATOM 705 O O . LEU A 1 92 ? -7.009 -12.761 -2.162 1.00 94.38 92 LEU A O 1
ATOM 709 N N . GLY A 1 93 ? -6.797 -13.669 -0.119 1.00 93.81 93 GLY A N 1
ATOM 710 C CA . GLY A 1 93 ? -8.207 -14.026 0.056 1.00 93.81 93 GLY A CA 1
ATOM 711 C C . GLY A 1 93 ? -9.144 -12.890 0.492 1.00 93.81 93 GLY A C 1
ATOM 712 O O . GLY A 1 93 ? -10.362 -13.082 0.488 1.00 93.81 93 GLY A O 1
ATOM 713 N N . GLU A 1 94 ? -8.632 -11.718 0.884 1.00 95.25 94 GLU A N 1
ATOM 714 C CA . GLU A 1 94 ? -9.468 -10.598 1.337 1.00 95.25 94 GLU A CA 1
ATOM 715 C C . GLU A 1 94 ? -10.253 -9.985 0.172 1.00 95.25 94 GLU A C 1
ATOM 717 O O . GLU A 1 94 ? -9.686 -9.293 -0.656 1.00 95.25 94 GLU A O 1
ATOM 722 N N . ARG A 1 95 ? -11.570 -10.196 0.111 1.00 92.88 95 ARG A N 1
ATOM 723 C CA . ARG A 1 95 ? -12.410 -9.753 -1.019 1.00 92.88 95 ARG A CA 1
ATOM 724 C C . ARG A 1 95 ? -12.605 -8.240 -1.098 1.00 92.88 95 ARG A C 1
ATOM 726 O O . ARG A 1 95 ? -12.941 -7.729 -2.161 1.00 92.88 95 ARG A O 1
ATOM 733 N N . ASN A 1 96 ? -12.479 -7.523 0.014 1.00 93.31 96 ASN A N 1
ATOM 734 C CA . ASN A 1 96 ? -12.594 -6.072 0.011 1.00 93.31 96 ASN A CA 1
ATOM 735 C C . ASN A 1 96 ? -11.245 -5.452 -0.380 1.00 93.31 96 ASN A C 1
ATOM 737 O O . ASN A 1 96 ? -10.319 -5.423 0.431 1.00 93.31 96 ASN A O 1
ATOM 741 N N . ALA A 1 97 ? -11.158 -4.914 -1.599 1.00 92.44 97 ALA A N 1
ATOM 742 C CA . ALA A 1 97 ? -9.936 -4.323 -2.143 1.00 92.44 97 ALA A CA 1
ATOM 743 C C . ALA A 1 97 ? -9.324 -3.233 -1.241 1.00 92.44 97 ALA A C 1
ATOM 745 O O . ALA A 1 97 ? -8.109 -3.219 -1.037 1.00 92.44 97 ALA A O 1
ATOM 746 N N . GLU A 1 98 ? -10.143 -2.375 -0.623 1.00 93.62 98 GLU A N 1
ATOM 747 C CA . GLU A 1 98 ? -9.654 -1.336 0.294 1.00 93.62 98 GLU A CA 1
ATOM 748 C C . GLU A 1 98 ? -9.137 -1.913 1.614 1.00 93.62 98 GLU A C 1
ATOM 750 O O . GLU A 1 98 ? -8.116 -1.460 2.137 1.00 93.62 98 GLU A O 1
ATOM 755 N N . ARG A 1 99 ? -9.783 -2.959 2.144 1.00 95.75 99 ARG A N 1
ATOM 756 C CA . ARG A 1 99 ? -9.269 -3.666 3.326 1.00 95.75 99 ARG A CA 1
ATOM 757 C C . ARG A 1 99 ? -7.962 -4.391 3.008 1.00 95.75 99 ARG A C 1
ATOM 759 O O . ARG A 1 99 ? -7.023 -4.288 3.796 1.00 95.75 99 ARG A O 1
ATOM 766 N N . ARG A 1 100 ? -7.867 -5.043 1.843 1.00 95.25 100 ARG A N 1
ATOM 767 C CA . ARG A 1 100 ? -6.635 -5.681 1.359 1.00 95.25 100 ARG A CA 1
ATOM 768 C C . ARG A 1 100 ? -5.508 -4.662 1.214 1.00 95.25 100 ARG A C 1
ATOM 770 O O . ARG A 1 100 ? -4.407 -4.915 1.687 1.00 95.25 100 ARG A O 1
ATOM 777 N N . ARG A 1 101 ? -5.778 -3.484 0.639 1.00 93.62 101 ARG A N 1
ATOM 778 C CA . ARG A 1 101 ? -4.800 -2.387 0.527 1.00 93.62 101 ARG A CA 1
ATOM 779 C C . ARG A 1 101 ? -4.218 -2.015 1.890 1.00 93.62 101 ARG A C 1
ATOM 781 O O . ARG A 1 101 ? -3.006 -1.865 2.013 1.00 93.62 101 ARG A O 1
ATOM 788 N N . VAL A 1 102 ? -5.067 -1.896 2.912 1.00 95.69 102 VAL A N 1
ATOM 789 C CA . VAL A 1 102 ? -4.612 -1.635 4.283 1.00 95.69 102 VAL A CA 1
ATOM 790 C C . VAL A 1 102 ? -3.791 -2.801 4.824 1.00 95.69 102 VAL A C 1
ATOM 792 O O . VAL A 1 102 ? -2.723 -2.571 5.379 1.00 95.69 102 VAL A O 1
ATOM 795 N N . MET A 1 103 ? -4.241 -4.045 4.657 1.00 96.31 103 MET A N 1
ATOM 796 C CA . MET A 1 103 ? -3.486 -5.214 5.119 1.00 96.31 103 MET A CA 1
ATOM 797 C C . MET A 1 103 ? -2.098 -5.296 4.471 1.00 96.31 103 MET A C 1
ATOM 799 O O . MET A 1 103 ? -1.133 -5.537 5.189 1.00 96.31 103 MET A O 1
ATOM 803 N N . LEU A 1 104 ? -1.973 -4.994 3.176 1.00 94.94 104 LEU A N 1
ATOM 804 C CA . LEU A 1 104 ? -0.698 -4.922 2.455 1.00 94.94 104 LEU A CA 1
ATOM 805 C C . LEU A 1 104 ? 0.189 -3.769 2.945 1.00 94.94 104 LEU A C 1
ATOM 807 O O . LEU A 1 104 ? 1.378 -3.971 3.176 1.00 94.94 104 LEU A O 1
ATOM 811 N N . GLU A 1 105 ? -0.380 -2.578 3.174 1.00 93.19 105 GLU A N 1
ATOM 812 C CA . GLU A 1 105 ? 0.332 -1.434 3.775 1.00 93.19 105 GLU A CA 1
ATOM 813 C C . GLU A 1 105 ? 0.883 -1.792 5.167 1.00 93.19 105 GLU A C 1
ATOM 815 O O . GLU A 1 105 ? 1.983 -1.380 5.531 1.00 93.19 105 GLU A O 1
ATOM 820 N N . ARG A 1 106 ? 0.132 -2.581 5.947 1.00 94.44 106 ARG A N 1
ATOM 821 C CA . ARG A 1 106 ? 0.537 -3.046 7.280 1.00 94.44 106 ARG A CA 1
ATOM 822 C C . ARG A 1 106 ? 1.560 -4.179 7.226 1.00 94.44 106 ARG A C 1
ATOM 824 O O . ARG A 1 106 ? 2.504 -4.145 8.008 1.00 94.44 106 ARG A O 1
ATOM 831 N N . PHE A 1 107 ? 1.377 -5.150 6.334 1.00 94.38 107 PHE A N 1
ATOM 832 C CA . PHE A 1 107 ? 2.276 -6.291 6.132 1.00 94.38 107 PHE A CA 1
ATOM 833 C C . PHE A 1 107 ? 3.636 -5.844 5.573 1.00 94.38 107 PHE A C 1
ATOM 835 O O . PHE A 1 107 ? 4.671 -6.358 5.981 1.00 94.38 107 PHE A O 1
ATOM 842 N N . GLY A 1 108 ? 3.627 -4.848 4.684 1.00 93.12 108 GLY A N 1
ATOM 843 C CA . GLY A 1 108 ? 4.792 -4.366 3.952 1.00 93.12 108 GLY A CA 1
ATOM 844 C C . GLY A 1 108 ? 4.846 -4.958 2.545 1.00 93.12 108 GLY A C 1
ATOM 845 O O . GLY A 1 108 ? 4.883 -6.173 2.368 1.00 93.12 108 GLY A O 1
ATOM 846 N N . PHE A 1 109 ? 4.872 -4.093 1.530 1.00 92.31 109 PHE A N 1
ATOM 847 C CA . PHE A 1 109 ? 4.845 -4.520 0.128 1.00 92.31 109 PHE A CA 1
ATOM 848 C C . PHE A 1 109 ? 6.059 -5.364 -0.266 1.00 92.31 109 PHE A C 1
ATOM 850 O O . PHE A 1 109 ? 5.888 -6.355 -0.963 1.00 92.31 109 PHE A O 1
ATOM 857 N N . GLU A 1 110 ? 7.260 -5.006 0.193 1.00 92.00 110 GLU A N 1
ATOM 858 C CA . GLU A 1 110 ? 8.487 -5.768 -0.082 1.00 92.00 110 GLU A CA 1
ATOM 859 C C . GLU A 1 110 ? 8.357 -7.220 0.395 1.00 92.00 110 GLU A C 1
ATOM 861 O O . GLU A 1 110 ? 8.398 -8.145 -0.414 1.00 92.00 110 GLU A O 1
ATOM 866 N N . THR A 1 111 ? 8.082 -7.413 1.688 1.00 93.31 111 THR A N 1
ATOM 867 C CA . THR A 1 111 ? 7.905 -8.744 2.281 1.00 93.31 111 THR A CA 1
ATOM 868 C C . THR A 1 111 ? 6.746 -9.504 1.641 1.00 93.31 111 THR A C 1
ATOM 870 O O . THR A 1 111 ? 6.828 -10.718 1.473 1.00 93.31 111 THR A O 1
ATOM 873 N N . PHE A 1 112 ? 5.659 -8.815 1.275 1.00 95.25 112 PHE A N 1
ATOM 874 C CA . PHE A 1 112 ? 4.525 -9.455 0.614 1.00 95.25 112 PHE A CA 1
ATOM 875 C C . PHE A 1 112 ? 4.898 -9.977 -0.772 1.00 95.25 112 PHE A C 1
ATOM 877 O O . PHE A 1 112 ? 4.584 -11.120 -1.078 1.00 95.25 112 PHE A O 1
ATOM 884 N N . MET A 1 113 ? 5.572 -9.171 -1.596 1.00 95.38 113 MET A N 1
ATOM 885 C CA . MET A 1 113 ? 5.954 -9.564 -2.956 1.00 95.38 113 MET A CA 1
ATOM 886 C C . MET A 1 113 ? 6.885 -10.771 -2.960 1.00 95.38 113 MET A C 1
ATOM 888 O O . MET A 1 113 ? 6.716 -11.673 -3.776 1.00 95.38 113 MET A O 1
ATOM 892 N N . GLU A 1 114 ? 7.837 -10.806 -2.029 1.00 94.19 114 GLU A N 1
ATOM 893 C CA . GLU A 1 114 ? 8.734 -11.949 -1.860 1.00 94.19 114 GLU A CA 1
ATOM 894 C C . GLU A 1 114 ? 7.966 -13.201 -1.427 1.00 94.19 114 GLU A C 1
ATOM 896 O O . GLU A 1 114 ? 8.106 -14.258 -2.036 1.00 94.19 114 GLU A O 1
ATOM 901 N N . ALA A 1 115 ? 7.116 -13.082 -0.406 1.00 94.81 115 ALA A N 1
ATOM 902 C CA . ALA A 1 115 ? 6.390 -14.221 0.147 1.00 94.81 115 ALA A CA 1
ATOM 903 C C . ALA A 1 115 ? 5.235 -14.714 -0.747 1.00 94.81 115 ALA A C 1
ATOM 905 O O . ALA A 1 115 ? 4.799 -15.855 -0.605 1.00 94.81 115 ALA A O 1
ATOM 906 N N . ALA A 1 116 ? 4.728 -13.866 -1.644 1.00 95.44 116 ALA A N 1
ATOM 907 C CA . ALA A 1 116 ? 3.730 -14.212 -2.653 1.00 95.44 116 ALA A CA 1
ATOM 908 C C . ALA A 1 116 ? 4.350 -14.730 -3.962 1.00 95.44 116 ALA A C 1
ATOM 910 O O . ALA A 1 116 ? 3.598 -15.003 -4.894 1.00 95.44 116 ALA A O 1
ATOM 911 N N . GLU A 1 117 ? 5.683 -14.847 -4.037 1.00 95.62 117 GLU A N 1
ATOM 912 C CA . GLU A 1 117 ? 6.416 -15.268 -5.240 1.00 95.62 117 GLU A CA 1
ATOM 913 C C . GLU A 1 117 ? 6.013 -14.449 -6.478 1.00 95.62 117 GLU A C 1
ATOM 915 O O . GLU A 1 117 ? 5.685 -14.993 -7.532 1.00 95.62 117 GLU A O 1
ATOM 920 N N . ALA A 1 118 ? 5.999 -13.119 -6.332 1.00 97.19 118 ALA A N 1
ATOM 921 C CA . ALA A 1 118 ? 5.577 -12.215 -7.396 1.00 97.19 118 ALA A CA 1
ATOM 922 C C . ALA A 1 118 ? 6.365 -12.438 -8.700 1.00 97.19 118 ALA A C 1
ATOM 924 O O . ALA A 1 118 ? 7.594 -12.548 -8.695 1.00 97.19 118 ALA A O 1
ATOM 925 N N . GLU A 1 119 ? 5.653 -12.438 -9.826 1.00 97.94 119 GLU A N 1
ATOM 926 C CA . GLU A 1 119 ? 6.242 -12.522 -11.158 1.00 97.94 119 GLU A CA 1
ATOM 927 C C . GLU A 1 119 ? 6.974 -11.215 -11.470 1.00 97.94 119 GLU A C 1
ATOM 929 O O . GLU A 1 119 ? 6.373 -10.140 -11.486 1.00 97.94 119 GLU A O 1
ATOM 934 N N . GLU A 1 120 ? 8.267 -11.301 -11.762 1.00 98.12 120 GLU A N 1
ATOM 935 C CA . GLU A 1 120 ? 8.997 -10.199 -12.378 1.00 98.12 120 GLU A CA 1
ATOM 936 C C . GLU A 1 120 ? 8.803 -10.256 -13.894 1.00 98.12 120 GLU A C 1
ATOM 938 O O . GLU A 1 120 ? 9.207 -11.229 -14.531 1.00 98.12 120 GLU A O 1
ATOM 943 N N . PHE A 1 121 ? 8.206 -9.213 -14.470 1.00 96.94 121 PHE A N 1
ATOM 944 C CA . PHE A 1 121 ? 7.891 -9.181 -15.905 1.00 96.94 121 PHE A CA 1
ATOM 945 C C . PHE A 1 121 ? 8.487 -7.982 -16.650 1.00 96.94 121 PHE A C 1
ATOM 947 O O . PHE A 1 121 ? 8.388 -7.920 -17.874 1.00 96.94 121 PHE A O 1
ATOM 954 N N . ASP A 1 122 ? 9.128 -7.055 -15.935 1.00 98.25 122 ASP A N 1
ATOM 955 C CA . ASP A 1 122 ? 10.010 -6.051 -16.527 1.00 98.25 122 ASP A CA 1
ATOM 956 C C . ASP A 1 122 ? 11.147 -5.684 -15.564 1.00 98.25 122 ASP A C 1
ATOM 958 O O . ASP A 1 122 ? 10.999 -5.751 -14.336 1.00 98.25 122 ASP A O 1
ATOM 962 N N . ARG A 1 123 ? 12.291 -5.298 -16.131 1.00 98.00 123 ARG A N 1
ATOM 963 C CA . ARG A 1 123 ? 13.474 -4.858 -15.390 1.00 98.00 123 ARG A CA 1
ATOM 964 C C . ARG A 1 123 ? 14.260 -3.859 -16.219 1.00 98.00 123 ARG A C 1
ATOM 966 O O . ARG A 1 123 ? 14.630 -4.146 -17.356 1.00 98.00 123 ARG A O 1
ATOM 973 N N . ASP A 1 124 ? 14.627 -2.746 -15.601 1.00 96.81 124 ASP A N 1
ATOM 974 C CA . ASP A 1 124 ? 15.531 -1.775 -16.204 1.00 96.81 124 ASP A CA 1
ATOM 975 C C . ASP A 1 124 ? 16.458 -1.115 -15.169 1.00 96.81 124 ASP A C 1
ATOM 977 O O . ASP A 1 124 ? 16.561 -1.535 -14.008 1.00 96.81 124 ASP A O 1
ATOM 981 N N . ARG A 1 125 ? 17.205 -0.109 -15.628 1.00 93.56 125 ARG A N 1
ATOM 982 C CA . ARG A 1 125 ? 18.112 0.686 -14.808 1.00 93.56 125 ARG A CA 1
ATOM 983 C C . ARG A 1 125 ? 18.059 2.148 -15.231 1.00 93.56 125 ARG A C 1
ATOM 985 O O . ARG A 1 125 ? 18.113 2.446 -16.422 1.00 93.56 125 ARG A O 1
ATOM 992 N N . ASP A 1 126 ? 18.045 3.038 -14.249 1.00 87.50 126 ASP A N 1
ATOM 993 C CA . 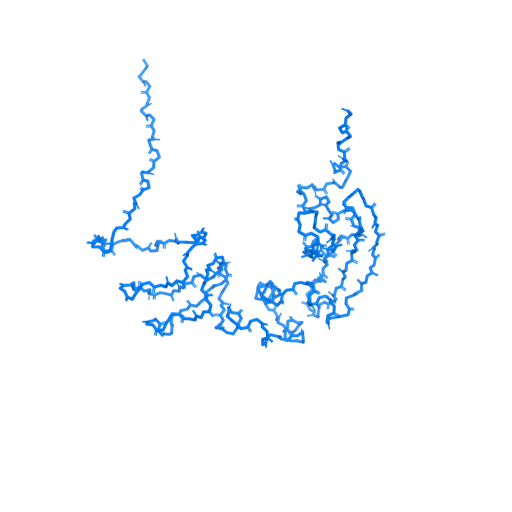ASP A 1 126 ? 18.193 4.485 -14.412 1.00 87.50 126 ASP A CA 1
ATOM 994 C C . ASP A 1 126 ? 19.375 5.005 -13.548 1.00 87.50 126 ASP A C 1
ATOM 996 O O . ASP A 1 126 ? 20.078 4.197 -12.923 1.00 87.50 126 ASP A O 1
ATOM 1000 N N . PRO A 1 127 ? 19.653 6.326 -13.501 1.00 86.06 127 PRO A N 1
ATOM 1001 C CA . PRO A 1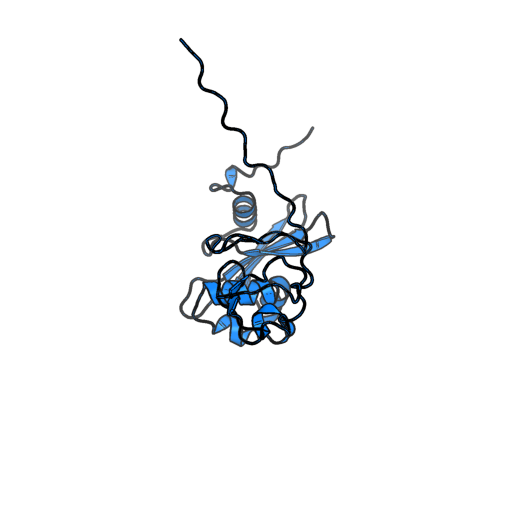 127 ? 20.680 6.877 -12.610 1.00 86.06 127 PRO A CA 1
ATOM 1002 C C . PRO A 1 127 ? 20.451 6.589 -11.115 1.00 86.06 127 PRO A C 1
ATOM 1004 O O . PRO A 1 127 ? 21.414 6.567 -10.349 1.00 86.06 127 PRO A O 1
ATOM 1007 N N . GLY A 1 128 ? 19.203 6.357 -10.697 1.00 83.56 128 GLY A N 1
ATOM 1008 C CA . GLY A 1 128 ? 18.819 5.974 -9.337 1.00 83.56 128 GLY A CA 1
ATOM 1009 C C . GLY A 1 128 ? 19.052 4.493 -9.016 1.00 83.56 128 GLY A C 1
ATOM 1010 O O . GLY A 1 128 ? 19.114 4.125 -7.842 1.00 83.56 128 GLY A O 1
ATOM 1011 N N . GLY A 1 129 ? 19.250 3.641 -10.024 1.00 90.19 129 GLY A N 1
ATOM 1012 C CA . GLY A 1 129 ? 19.650 2.246 -9.863 1.00 90.19 129 GLY A CA 1
ATOM 1013 C C . GLY A 1 129 ? 18.756 1.267 -10.616 1.00 90.19 129 GLY A C 1
ATOM 1014 O O . GLY A 1 129 ? 18.150 1.596 -11.629 1.00 90.19 129 GLY A O 1
ATOM 1015 N N . GLU A 1 130 ? 18.728 0.016 -10.151 1.00 94.62 130 GLU A N 1
ATOM 1016 C CA . GLU A 1 130 ? 17.900 -1.030 -10.764 1.00 94.62 130 GLU A CA 1
ATOM 1017 C C . GLU A 1 130 ? 16.458 -0.948 -10.297 1.00 94.62 130 GLU A C 1
ATOM 1019 O O . GLU A 1 130 ? 16.182 -0.779 -9.102 1.00 94.62 130 GLU A O 1
ATOM 1024 N N . ARG A 1 131 ? 15.552 -1.170 -11.246 1.00 96.62 131 ARG A N 1
ATOM 1025 C CA . ARG A 1 131 ? 14.114 -1.197 -11.017 1.00 96.62 131 ARG A CA 1
ATOM 1026 C C . ARG A 1 131 ? 13.546 -2.504 -11.548 1.00 96.62 131 ARG A C 1
ATOM 1028 O O . ARG A 1 131 ? 14.038 -3.061 -12.528 1.00 96.62 131 ARG A O 1
ATOM 1035 N N . ARG A 1 132 ? 12.535 -3.020 -10.859 1.00 97.94 132 ARG A N 1
ATOM 1036 C CA . ARG A 1 132 ? 11.844 -4.266 -11.211 1.00 97.94 132 ARG A CA 1
ATOM 1037 C C . ARG A 1 132 ? 10.349 -4.043 -11.154 1.00 97.94 132 ARG A C 1
ATOM 1039 O O . ARG A 1 132 ? 9.868 -3.431 -10.199 1.00 97.94 132 ARG A O 1
ATOM 1046 N N . LEU A 1 133 ? 9.627 -4.549 -12.140 1.00 98.38 133 LEU A N 1
ATOM 1047 C CA . LEU A 1 133 ? 8.175 -4.537 -12.160 1.00 98.38 133 LEU A CA 1
ATOM 1048 C C . LEU A 1 133 ? 7.666 -5.926 -11.782 1.00 98.38 133 LEU A C 1
ATOM 1050 O O . LEU A 1 133 ? 8.013 -6.924 -12.413 1.00 98.38 133 LEU A O 1
ATOM 1054 N N . LEU A 1 134 ? 6.881 -5.967 -10.712 1.00 98.44 134 LEU A N 1
ATOM 1055 C CA . LEU A 1 134 ? 6.413 -7.178 -10.054 1.00 98.44 134 LEU A CA 1
ATOM 1056 C C . LEU A 1 134 ? 4.894 -7.283 -10.188 1.00 98.44 134 LEU A C 1
ATOM 1058 O O . LEU A 1 134 ? 4.194 -6.273 -10.061 1.00 98.44 134 LEU A O 1
ATOM 1062 N N . ARG A 1 135 ? 4.384 -8.495 -10.410 1.00 98.00 135 ARG A N 1
ATOM 1063 C CA . ARG A 1 135 ? 2.954 -8.800 -10.498 1.00 98.00 135 ARG A CA 1
ATOM 1064 C C . ARG A 1 135 ? 2.575 -9.954 -9.578 1.00 98.00 135 ARG A C 1
ATOM 1066 O O . ARG A 1 135 ? 3.251 -10.975 -9.533 1.00 98.00 135 ARG A O 1
ATOM 1073 N N . VAL A 1 136 ? 1.440 -9.809 -8.904 1.00 97.06 136 VAL A N 1
ATOM 1074 C CA . VAL A 1 136 ? 0.741 -10.902 -8.222 1.00 97.06 136 VAL A CA 1
ATOM 1075 C C . VAL A 1 136 ? -0.699 -10.934 -8.719 1.00 97.06 136 VAL A C 1
ATOM 1077 O O . VAL A 1 136 ? -1.416 -9.937 -8.621 1.00 97.06 136 VAL A O 1
ATOM 1080 N N . GLU A 1 137 ? -1.131 -12.079 -9.241 1.00 95.12 137 GLU A N 1
ATOM 1081 C CA . GLU A 1 137 ? -2.523 -12.290 -9.640 1.00 95.12 137 GLU A CA 1
ATOM 1082 C C . GLU A 1 137 ? -3.432 -12.382 -8.409 1.00 95.12 137 GLU A C 1
ATOM 1084 O O . GLU A 1 137 ? -3.141 -13.100 -7.448 1.00 95.12 137 GLU A O 1
ATOM 1089 N N . LEU A 1 138 ? -4.556 -11.664 -8.440 1.00 92.38 138 LEU A N 1
ATOM 1090 C CA . LEU A 1 138 ? -5.557 -11.677 -7.376 1.00 92.38 138 LEU A CA 1
ATOM 1091 C C . LEU A 1 138 ? -6.831 -12.354 -7.881 1.00 92.38 138 LEU A C 1
ATOM 1093 O O . LEU A 1 138 ? -7.446 -11.932 -8.856 1.00 92.38 138 LEU A O 1
ATOM 1097 N N . ALA A 1 139 ? -7.260 -13.417 -7.203 1.00 88.50 139 ALA A N 1
ATOM 1098 C CA . ALA A 1 139 ? -8.459 -14.139 -7.604 1.00 88.50 139 ALA A CA 1
ATOM 1099 C C . ALA A 1 139 ? -9.713 -13.255 -7.455 1.00 88.50 139 ALA A C 1
ATOM 1101 O O . ALA A 1 139 ? -10.094 -12.883 -6.344 1.00 88.50 139 ALA A O 1
ATOM 1102 N N . GLY A 1 140 ? -10.378 -12.966 -8.577 1.00 86.38 140 GLY A N 1
ATOM 1103 C CA . GLY A 1 140 ? -11.604 -12.162 -8.603 1.00 86.38 140 GLY A CA 1
ATOM 1104 C C . GLY A 1 140 ? -11.382 -10.655 -8.440 1.00 86.38 140 GLY A C 1
ATOM 1105 O O . GLY A 1 140 ? -12.323 -9.960 -8.063 1.00 86.38 140 GLY A O 1
ATOM 1106 N N . ASP A 1 141 ? -10.169 -10.165 -8.702 1.00 91.81 141 ASP A N 1
ATOM 1107 C CA . ASP A 1 141 ? -9.802 -8.747 -8.655 1.00 91.81 141 ASP A CA 1
ATOM 1108 C C . ASP A 1 141 ? -8.749 -8.433 -9.739 1.00 91.81 141 ASP A C 1
ATOM 1110 O O . ASP A 1 141 ? -8.258 -9.334 -10.421 1.00 91.81 141 ASP A O 1
ATOM 1114 N N . GLU A 1 142 ? -8.406 -7.161 -9.917 1.00 93.38 142 GLU A N 1
ATOM 1115 C CA . GLU A 1 142 ? -7.290 -6.748 -10.772 1.00 93.38 142 GLU A CA 1
ATOM 1116 C C . GLU A 1 142 ? -5.944 -7.202 -10.178 1.00 93.38 142 GLU A C 1
ATOM 1118 O O . GLU A 1 142 ? -5.792 -7.240 -8.950 1.00 93.38 142 GLU A O 1
ATOM 1123 N N . PRO A 1 143 ? -4.933 -7.512 -11.012 1.00 95.06 143 PRO A N 1
ATOM 1124 C CA . PRO A 1 143 ? -3.629 -7.924 -10.515 1.00 95.06 143 PRO A CA 1
ATOM 1125 C C . PRO A 1 143 ? -2.975 -6.812 -9.691 1.00 95.06 143 PRO A C 1
ATOM 1127 O O . PRO A 1 143 ? -3.073 -5.617 -9.992 1.00 95.06 143 PRO A O 1
ATOM 1130 N N . LEU A 1 144 ? -2.240 -7.210 -8.657 1.00 95.62 144 LEU A N 1
ATOM 1131 C CA . LEU A 1 144 ? -1.400 -6.294 -7.908 1.00 95.62 144 LEU A CA 1
ATOM 1132 C C . LEU A 1 144 ? -0.088 -6.095 -8.666 1.00 95.62 144 LEU A C 1
ATOM 1134 O O . LEU A 1 144 ? 0.747 -6.995 -8.700 1.00 95.62 144 LEU A O 1
ATOM 1138 N N . VAL A 1 145 ? 0.094 -4.909 -9.246 1.00 97.62 145 VAL A N 1
ATOM 1139 C CA . VAL A 1 145 ? 1.337 -4.520 -9.925 1.00 97.62 145 VAL A CA 1
ATOM 1140 C C . VAL A 1 145 ? 2.093 -3.504 -9.077 1.00 97.62 145 VAL A C 1
ATOM 1142 O O . VAL A 1 145 ? 1.523 -2.510 -8.615 1.00 97.62 145 VAL A O 1
ATOM 1145 N N . CYS A 1 146 ? 3.386 -3.747 -8.873 1.00 97.44 146 CYS A N 1
ATOM 1146 C CA . CYS A 1 146 ? 4.259 -2.880 -8.095 1.00 97.44 146 CYS A CA 1
ATOM 1147 C C . CYS A 1 146 ? 5.615 -2.674 -8.766 1.00 97.44 146 CYS A C 1
ATOM 1149 O O . CYS A 1 146 ? 6.179 -3.600 -9.341 1.00 97.44 146 CYS A O 1
ATOM 1151 N N . VAL A 1 147 ? 6.174 -1.476 -8.613 1.00 97.69 147 VAL A N 1
ATOM 1152 C CA . VAL A 1 147 ? 7.572 -1.192 -8.943 1.00 97.69 147 VAL A CA 1
ATOM 1153 C C . VAL A 1 147 ? 8.427 -1.299 -7.688 1.00 97.69 147 VAL A C 1
ATOM 1155 O O . VAL A 1 147 ? 8.099 -0.728 -6.650 1.00 97.69 147 VAL A O 1
ATOM 1158 N N . SER A 1 148 ? 9.520 -2.048 -7.786 1.00 96.88 148 SER A N 1
ATOM 1159 C CA . SER A 1 148 ? 10.564 -2.152 -6.771 1.00 96.88 148 SER A CA 1
ATOM 1160 C C . SER A 1 148 ? 11.798 -1.390 -7.236 1.00 96.88 148 SER A C 1
ATOM 1162 O O . SER A 1 148 ? 12.288 -1.644 -8.335 1.00 96.88 148 SER A O 1
ATOM 1164 N N . PHE A 1 149 ? 12.320 -0.490 -6.408 1.00 95.50 149 PHE A N 1
ATOM 1165 C CA . PHE A 1 149 ? 13.486 0.337 -6.731 1.00 95.50 149 PHE A CA 1
ATOM 1166 C C . PHE A 1 149 ? 14.336 0.609 -5.485 1.00 95.50 149 PHE A C 1
ATOM 1168 O O . PHE A 1 149 ? 13.896 0.410 -4.351 1.00 95.50 149 PHE A O 1
ATOM 1175 N N . GLY A 1 150 ? 15.588 1.015 -5.690 1.00 92.06 150 GLY A N 1
ATOM 1176 C CA . GLY A 1 150 ? 16.460 1.459 -4.604 1.00 92.06 150 GLY A CA 1
ATOM 1177 C C . GLY A 1 150 ? 16.113 2.882 -4.176 1.00 92.06 150 GLY A C 1
ATOM 1178 O O . GLY A 1 150 ? 16.107 3.791 -4.996 1.00 92.06 150 GLY A O 1
ATOM 1179 N N . CYS A 1 151 ? 15.848 3.086 -2.891 1.00 87.00 151 CYS A N 1
ATOM 1180 C CA . CYS A 1 151 ? 15.608 4.399 -2.316 1.00 87.00 151 CYS A CA 1
ATOM 1181 C C . CYS A 1 151 ? 16.939 5.153 -2.164 1.00 87.00 151 CYS A C 1
ATOM 1183 O O . CYS A 1 151 ? 17.757 4.761 -1.324 1.00 87.00 151 CYS A O 1
ATOM 1185 N N . PRO A 1 152 ? 17.183 6.249 -2.905 1.00 82.88 152 PRO A N 1
ATOM 1186 C CA . PRO A 1 152 ? 18.475 6.935 -2.871 1.00 82.88 152 PRO A CA 1
ATOM 1187 C C . PRO A 1 152 ? 18.771 7.587 -1.513 1.00 82.88 152 PRO A C 1
ATOM 1189 O O . PRO A 1 152 ? 19.931 7.773 -1.158 1.00 82.88 152 PRO A O 1
ATOM 1192 N N . SER A 1 153 ? 17.740 7.914 -0.727 1.00 85.25 153 SER A N 1
ATOM 1193 C CA . SER A 1 153 ? 17.893 8.571 0.577 1.00 85.25 153 SER A CA 1
ATOM 1194 C C . SER A 1 153 ? 18.156 7.604 1.733 1.00 85.25 153 SER A C 1
ATOM 1196 O O . SER A 1 153 ? 18.753 8.002 2.732 1.00 85.25 153 SER A O 1
ATOM 1198 N N . THR A 1 154 ? 17.719 6.346 1.625 1.00 87.38 154 THR A N 1
ATOM 1199 C CA . THR A 1 154 ? 17.830 5.359 2.715 1.00 87.38 154 THR A CA 1
ATOM 1200 C C . THR A 1 154 ? 18.684 4.145 2.363 1.00 87.38 154 THR A C 1
ATOM 1202 O O . THR A 1 154 ? 19.043 3.379 3.255 1.00 87.38 154 THR A O 1
ATOM 1205 N N . GLY A 1 155 ? 18.984 3.932 1.079 1.00 84.38 155 GLY A N 1
ATOM 1206 C CA . GLY A 1 155 ? 19.645 2.729 0.568 1.00 84.38 155 GLY A CA 1
ATOM 1207 C C . GLY A 1 155 ? 18.791 1.459 0.656 1.00 84.38 155 GLY A C 1
ATOM 1208 O O . GLY A 1 155 ? 19.256 0.387 0.271 1.00 84.38 155 GLY A O 1
ATOM 1209 N N . ARG A 1 156 ? 17.556 1.550 1.168 1.00 88.75 156 ARG A N 1
ATOM 1210 C CA . ARG A 1 156 ? 16.619 0.425 1.247 1.00 88.75 156 ARG A CA 1
ATOM 1211 C C . ARG A 1 156 ? 15.942 0.203 -0.097 1.00 88.75 156 ARG A C 1
ATOM 1213 O O . ARG A 1 156 ? 15.890 1.101 -0.933 1.00 88.75 156 ARG A O 1
ATOM 1220 N N . ARG A 1 157 ? 15.404 -0.995 -0.297 1.00 90.44 157 ARG A N 1
ATOM 1221 C CA . ARG A 1 157 ? 14.536 -1.285 -1.431 1.00 90.44 157 ARG A CA 1
ATOM 1222 C C . ARG A 1 157 ? 13.109 -0.895 -1.059 1.00 90.44 157 ARG A C 1
ATOM 1224 O O . ARG A 1 157 ? 12.563 -1.401 -0.088 1.00 90.44 157 ARG A O 1
ATOM 1231 N N . ASP A 1 158 ? 12.535 0.018 -1.830 1.00 92.19 158 ASP A N 1
ATOM 1232 C CA . ASP A 1 158 ? 11.142 0.426 -1.693 1.00 92.19 158 ASP A CA 1
ATOM 1233 C C . ASP A 1 158 ? 10.297 -0.273 -2.762 1.00 92.19 158 ASP A C 1
ATOM 1235 O O . ASP A 1 158 ? 10.787 -0.648 -3.834 1.00 92.19 158 ASP A O 1
ATOM 1239 N N . VAL A 1 159 ? 9.019 -0.479 -2.447 1.00 94.88 159 VAL A N 1
ATOM 1240 C CA . VAL A 1 159 ? 8.039 -1.092 -3.346 1.00 94.88 159 VAL A CA 1
ATOM 1241 C C . VAL A 1 159 ? 6.769 -0.253 -3.334 1.00 94.88 159 VAL A C 1
ATOM 1243 O O . VAL A 1 159 ? 6.160 -0.064 -2.280 1.00 94.88 159 VAL A O 1
ATOM 1246 N N . LEU A 1 160 ? 6.361 0.235 -4.504 1.00 94.62 160 LEU A N 1
ATOM 1247 C CA . LEU A 1 160 ? 5.168 1.063 -4.678 1.00 94.62 160 LEU A CA 1
ATOM 1248 C C . LEU A 1 160 ? 4.185 0.394 -5.634 1.00 94.62 160 LEU A C 1
ATOM 1250 O O . LEU A 1 160 ? 4.574 -0.112 -6.684 1.00 94.62 160 LEU A O 1
ATOM 1254 N N . ARG A 1 161 ? 2.896 0.401 -5.279 1.00 94.50 161 ARG A N 1
ATOM 1255 C CA . ARG A 1 161 ? 1.816 -0.025 -6.179 1.00 94.50 161 ARG A CA 1
ATOM 1256 C C . ARG A 1 161 ? 1.666 0.968 -7.324 1.00 94.50 161 ARG A C 1
ATOM 1258 O O . ARG A 1 161 ? 1.679 2.170 -7.085 1.00 94.50 161 ARG A O 1
ATOM 1265 N N . VAL A 1 162 ? 1.469 0.443 -8.526 1.00 96.50 162 VAL A N 1
ATOM 1266 C CA . VAL A 1 162 ? 1.196 1.194 -9.758 1.00 96.50 162 VAL A CA 1
ATOM 1267 C C . VAL A 1 162 ? -0.052 0.615 -10.446 1.00 96.50 162 VAL A C 1
ATOM 1269 O O . VAL A 1 162 ? -0.576 -0.406 -9.981 1.00 96.50 162 VAL A O 1
ATOM 1272 N N . PRO A 1 163 ? -0.584 1.246 -11.508 1.00 96.38 163 PRO A N 1
ATOM 1273 C CA . PRO A 1 163 ? -1.750 0.735 -12.212 1.00 96.38 163 PRO A CA 1
ATOM 1274 C C . PRO A 1 163 ? -1.546 -0.705 -12.710 1.00 96.38 163 PRO A C 1
ATOM 1276 O O . PRO A 1 163 ? -0.444 -1.064 -13.131 1.00 96.38 163 PRO A O 1
ATOM 1279 N N . PRO A 1 164 ? -2.603 -1.536 -12.722 1.00 96.19 164 PRO A N 1
ATOM 1280 C CA . PRO A 1 164 ? -2.506 -2.937 -13.144 1.00 96.19 164 PRO A CA 1
ATOM 1281 C C . PRO A 1 164 ? -2.135 -3.097 -14.625 1.00 96.19 164 PRO A C 1
ATOM 1283 O O . PRO A 1 164 ? -1.655 -4.148 -15.045 1.00 96.19 164 PRO A O 1
ATOM 1286 N N . THR A 1 165 ? -2.349 -2.052 -15.428 1.00 96.06 165 THR A N 1
ATOM 1287 C CA . THR A 1 165 ? -2.047 -2.017 -16.862 1.00 96.06 165 THR A CA 1
ATOM 1288 C C . THR A 1 165 ? -0.621 -1.566 -17.175 1.00 96.06 165 THR A C 1
ATOM 1290 O O . THR A 1 165 ? -0.247 -1.554 -18.349 1.00 96.06 165 THR A O 1
ATOM 1293 N N . THR A 1 166 ? 0.177 -1.208 -16.162 1.00 97.19 166 THR A N 1
ATOM 1294 C CA . THR A 1 166 ? 1.572 -0.794 -16.332 1.00 97.19 166 THR A CA 1
ATOM 1295 C C . THR A 1 166 ? 2.412 -1.933 -16.903 1.00 97.19 166 THR A C 1
ATOM 1297 O O . 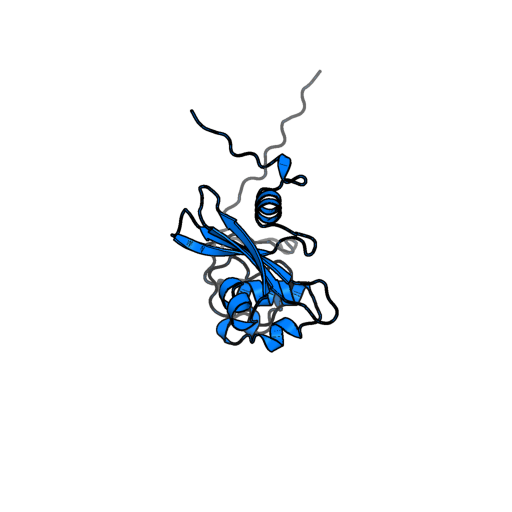THR A 1 166 ? 2.379 -3.060 -16.406 1.00 97.19 166 THR A O 1
ATOM 1300 N N . LYS A 1 167 ? 3.164 -1.636 -17.967 1.00 96.44 167 LYS A N 1
ATOM 1301 C CA . LYS A 1 167 ? 3.926 -2.624 -18.742 1.00 96.44 167 LYS A CA 1
ATOM 1302 C C . LYS A 1 167 ? 5.432 -2.534 -18.547 1.00 96.44 167 LYS A C 1
ATOM 1304 O O . LYS A 1 167 ? 6.102 -3.529 -18.788 1.00 96.44 167 LYS A O 1
ATOM 1309 N N . THR A 1 168 ? 5.949 -1.370 -18.156 1.00 97.44 168 THR A N 1
ATOM 1310 C CA . THR A 1 168 ? 7.392 -1.138 -18.012 1.00 97.44 168 THR A CA 1
ATOM 1311 C C . THR A 1 168 ? 7.730 -0.395 -16.723 1.00 97.44 168 THR A C 1
ATOM 1313 O O . THR A 1 168 ? 6.910 0.356 -16.189 1.00 97.44 168 THR A O 1
ATOM 1316 N N . CYS A 1 169 ? 8.950 -0.578 -16.222 1.00 97.00 169 CYS A N 1
ATOM 1317 C CA . CYS A 1 169 ? 9.502 0.133 -15.076 1.00 97.00 169 CYS A CA 1
ATOM 1318 C C . CYS A 1 169 ? 9.498 1.650 -15.299 1.00 97.00 169 CYS A C 1
ATOM 1320 O O . CYS A 1 169 ? 9.114 2.387 -14.396 1.00 97.00 169 CYS A O 1
ATOM 1322 N N . HIS A 1 170 ? 9.840 2.122 -16.501 1.00 94.25 170 HIS A N 1
ATOM 1323 C CA . HIS A 1 170 ? 9.767 3.547 -16.831 1.00 94.25 170 HIS A CA 1
ATOM 1324 C C . HIS A 1 170 ? 8.341 4.108 -16.720 1.00 94.25 170 HIS A C 1
ATOM 1326 O O . HIS A 1 170 ? 8.148 5.132 -16.073 1.00 94.25 170 HIS A O 1
ATOM 1332 N N . GLN A 1 171 ? 7.331 3.404 -17.250 1.00 95.69 171 GLN A N 1
ATOM 1333 C CA . GLN A 1 171 ? 5.929 3.803 -17.080 1.00 95.69 171 GLN A CA 1
ATOM 1334 C C . GLN A 1 171 ? 5.526 3.819 -15.600 1.00 95.69 171 GLN A C 1
ATOM 1336 O O . GLN A 1 171 ? 4.798 4.707 -15.160 1.00 95.69 171 GLN A O 1
ATOM 1341 N N . ALA A 1 172 ? 5.997 2.838 -14.829 1.00 96.38 172 ALA A N 1
ATOM 1342 C CA . ALA A 1 172 ? 5.722 2.754 -13.404 1.00 96.38 172 ALA A CA 1
ATOM 1343 C C . ALA A 1 172 ? 6.282 3.966 -12.646 1.00 96.38 172 ALA A C 1
ATOM 1345 O O . ALA A 1 172 ? 5.569 4.564 -11.844 1.00 96.38 172 ALA A O 1
ATOM 1346 N N . VAL A 1 173 ? 7.532 4.346 -12.924 1.00 93.75 173 VAL A N 1
ATOM 1347 C CA . VAL A 1 173 ? 8.182 5.501 -12.292 1.00 93.75 173 VAL A CA 1
ATOM 1348 C C . VAL A 1 173 ? 7.507 6.808 -12.695 1.00 93.75 173 VAL A C 1
ATOM 1350 O O . VAL A 1 173 ? 7.139 7.575 -11.805 1.00 93.75 173 VAL A O 1
ATOM 1353 N N . ALA A 1 174 ? 7.241 7.011 -13.986 1.00 93.38 174 ALA A N 1
ATOM 1354 C CA . ALA A 1 174 ? 6.536 8.189 -14.482 1.00 93.38 174 ALA A CA 1
ATOM 1355 C C . ALA A 1 174 ? 5.184 8.376 -13.772 1.00 93.38 174 ALA A C 1
ATOM 1357 O O . ALA A 1 174 ? 4.887 9.451 -13.251 1.00 93.38 174 ALA A O 1
ATOM 1358 N N . TRP A 1 175 ? 4.416 7.291 -13.626 1.00 95.12 175 TRP A N 1
ATOM 1359 C CA . TRP A 1 175 ? 3.155 7.315 -12.887 1.00 95.12 175 TRP A CA 1
ATOM 1360 C C . TRP A 1 175 ? 3.344 7.681 -11.408 1.00 95.12 175 TRP A C 1
ATOM 1362 O O . TRP A 1 175 ? 2.589 8.491 -10.872 1.00 95.12 175 TRP A O 1
ATOM 1372 N N . THR A 1 176 ? 4.368 7.137 -10.734 1.00 92.25 176 THR A N 1
ATOM 1373 C CA . THR A 1 176 ? 4.652 7.502 -9.331 1.00 92.25 176 THR A CA 1
ATOM 1374 C C . THR A 1 176 ? 5.087 8.958 -9.165 1.00 92.25 176 THR A C 1
ATOM 1376 O O . THR A 1 176 ? 4.867 9.535 -8.101 1.00 92.25 176 THR A O 1
ATOM 1379 N N . ALA A 1 177 ? 5.664 9.558 -10.209 1.00 90.44 177 ALA A N 1
ATOM 1380 C CA . ALA A 1 177 ? 6.016 10.972 -10.265 1.00 90.44 177 ALA A CA 1
ATOM 1381 C C . ALA A 1 177 ? 4.831 11.878 -10.665 1.00 90.44 177 ALA A C 1
ATOM 1383 O O . ALA A 1 177 ? 4.934 13.099 -10.555 1.00 90.44 177 ALA A O 1
ATOM 1384 N N . GLY A 1 178 ? 3.689 11.298 -11.054 1.00 92.12 178 GLY A N 1
ATOM 1385 C CA . GLY A 1 178 ? 2.467 12.023 -11.406 1.00 92.12 178 GLY A CA 1
ATOM 1386 C C . GLY A 1 178 ? 2.314 12.343 -12.895 1.00 92.12 178 GLY A C 1
ATOM 1387 O O . GLY A 1 178 ? 1.488 13.189 -13.231 1.00 92.12 178 GLY A O 1
ATOM 1388 N N . PHE A 1 179 ? 3.082 11.693 -13.772 1.00 89.44 179 PHE A N 1
ATOM 1389 C CA . PHE A 1 179 ? 2.936 11.811 -15.223 1.00 89.44 179 PHE A CA 1
ATOM 1390 C C . PHE A 1 179 ? 1.966 10.756 -15.773 1.00 89.44 179 PHE A C 1
ATOM 1392 O O . PHE A 1 179 ? 2.035 9.581 -15.405 1.00 89.44 179 PHE A O 1
ATOM 1399 N N . ASP A 1 180 ? 1.082 11.178 -16.682 1.00 85.06 180 ASP A N 1
ATOM 1400 C CA . ASP A 1 180 ? 0.171 10.281 -17.407 1.00 85.06 180 ASP A CA 1
ATOM 1401 C C . ASP A 1 180 ? 0.856 9.636 -18.626 1.00 85.06 180 ASP A C 1
ATOM 1403 O O . ASP A 1 180 ? 0.644 8.452 -18.903 1.00 85.06 180 ASP A O 1
ATOM 1407 N N . ASP A 1 181 ? 1.690 10.402 -19.340 1.00 85.69 181 ASP A N 1
ATOM 1408 C CA . ASP A 1 181 ? 2.535 9.913 -20.432 1.00 85.69 181 ASP A CA 1
ATOM 1409 C C . ASP A 1 181 ? 3.968 9.684 -19.917 1.00 85.69 181 ASP A C 1
ATOM 1411 O O . ASP A 1 181 ? 4.609 10.627 -19.450 1.00 85.69 181 ASP A O 1
ATOM 1415 N N . PRO A 1 182 ? 4.514 8.457 -20.008 1.00 83.12 182 PRO A N 1
ATOM 1416 C CA . PRO A 1 182 ? 5.900 8.186 -19.635 1.00 83.12 182 PRO A CA 1
ATOM 1417 C C . PRO A 1 182 ? 6.928 9.053 -20.367 1.00 83.12 182 PRO A C 1
ATOM 1419 O O . PRO A 1 182 ? 7.987 9.320 -19.812 1.00 83.12 182 PRO A O 1
ATOM 1422 N N . ALA A 1 183 ? 6.628 9.512 -21.586 1.00 85.81 183 ALA A N 1
ATOM 1423 C CA . ALA A 1 183 ? 7.531 10.371 -22.347 1.00 85.81 183 ALA A CA 1
ATOM 1424 C C . ALA A 1 183 ? 7.761 11.748 -21.695 1.00 85.81 183 ALA A C 1
ATOM 1426 O O . ALA A 1 183 ? 8.777 12.385 -21.979 1.00 85.81 183 ALA A O 1
ATOM 1427 N N . ASP A 1 184 ? 6.851 12.188 -20.819 1.00 83.31 184 ASP A N 1
ATOM 1428 C CA . ASP A 1 184 ? 6.972 13.450 -20.083 1.00 83.31 184 ASP A CA 1
ATOM 1429 C C . ASP A 1 184 ? 7.939 13.344 -18.887 1.00 83.31 184 ASP A C 1
ATOM 1431 O O . ASP A 1 184 ? 8.444 14.360 -18.405 1.00 83.31 184 ASP A O 1
ATOM 1435 N N . ASP A 1 185 ? 8.266 12.123 -18.448 1.00 78.44 185 ASP A N 1
ATOM 1436 C CA . ASP A 1 185 ? 9.261 11.837 -17.408 1.00 78.44 185 ASP A CA 1
ATOM 1437 C C . ASP A 1 185 ? 10.679 11.760 -18.007 1.00 78.44 185 ASP A C 1
ATOM 1439 O O . ASP A 1 185 ? 11.370 10.738 -17.959 1.00 78.44 185 ASP A O 1
ATOM 1443 N N . ALA A 1 186 ? 11.115 12.853 -18.638 1.00 73.50 186 ALA A N 1
ATOM 1444 C CA . ALA A 1 186 ? 12.465 12.967 -19.176 1.00 73.50 186 ALA A CA 1
ATOM 1445 C C . ALA A 1 186 ? 13.428 13.501 -18.097 1.00 73.50 186 ALA A C 1
ATOM 1447 O O . ALA A 1 186 ? 13.180 14.572 -17.534 1.00 73.50 186 ALA A O 1
ATOM 1448 N N . PRO A 1 187 ? 14.559 12.823 -17.817 1.00 64.19 187 PRO A N 1
ATOM 1449 C CA . PRO A 1 187 ? 15.528 13.323 -16.853 1.00 64.19 187 PRO A CA 1
ATOM 1450 C C . PRO A 1 187 ? 16.072 14.679 -17.311 1.00 64.19 187 PRO A C 1
ATOM 1452 O O . PRO A 1 187 ? 16.663 14.801 -18.387 1.00 64.19 187 PRO A O 1
ATOM 1455 N N . LEU A 1 188 ? 15.889 15.702 -16.474 1.00 62.47 188 LEU A N 1
ATOM 1456 C CA . LEU A 1 188 ? 16.554 16.986 -16.647 1.00 62.47 188 LEU A CA 1
ATOM 1457 C C . LEU A 1 188 ? 18.059 16.757 -16.485 1.00 62.47 188 LEU A C 1
ATOM 1459 O O . LEU A 1 188 ? 18.539 16.449 -15.395 1.00 62.47 188 LEU A O 1
ATOM 1463 N N . ILE A 1 189 ? 18.803 16.879 -17.582 1.00 58.00 189 ILE A N 1
ATOM 1464 C CA . ILE A 1 189 ? 20.262 16.890 -17.527 1.00 58.00 189 ILE A CA 1
ATOM 1465 C C . ILE A 1 189 ? 20.675 18.250 -16.961 1.00 58.00 189 ILE A C 1
ATOM 1467 O O . ILE A 1 189 ? 20.687 19.249 -17.681 1.00 58.00 189 ILE A O 1
ATOM 1471 N N . GLU A 1 190 ? 20.992 18.304 -15.669 1.00 46.22 190 GLU A N 1
ATOM 1472 C CA . GLU A 1 190 ? 21.714 19.447 -15.109 1.00 46.22 190 GLU A CA 1
ATOM 1473 C C . GLU A 1 190 ? 23.134 19.447 -15.695 1.00 46.22 190 GLU A C 1
ATOM 1475 O O . GLU A 1 190 ? 23.858 18.454 -15.599 1.00 46.22 190 GLU A O 1
ATOM 1480 N N . THR A 1 191 ? 23.483 20.536 -16.386 1.00 48.00 191 THR A N 1
ATOM 1481 C CA . THR A 1 191 ? 24.807 20.766 -16.992 1.00 48.00 191 THR A CA 1
ATOM 1482 C C . THR A 1 191 ? 25.682 21.582 -16.053 1.00 48.00 191 THR A C 1
ATOM 1484 O O . THR A 1 191 ? 25.135 22.519 -15.428 1.00 48.00 191 THR A O 1
#

Mean predicted aligned error: 11.1 Å

Solvent-accessible surface area (backbone atoms only — not comparable to full-atom values): 12068 Å² total; per-residue (Å²): 136,85,81,79,82,80,84,75,75,82,77,86,76,86,82,54,98,85,66,85,74,69,96,80,72,78,76,84,82,62,82,73,49,69,77,44,55,68,80,63,87,88,65,85,78,92,61,63,45,70,56,51,70,37,56,52,71,60,82,59,81,90,50,75,87,56,41,40,21,47,84,80,42,78,48,54,71,50,60,73,49,37,30,88,77,63,50,68,69,56,50,61,64,41,84,51,63,71,57,28,52,50,49,40,67,47,56,31,52,58,62,46,41,63,76,63,65,41,46,73,77,30,72,51,73,57,100,72,39,59,32,36,23,35,37,39,87,34,84,96,56,77,45,51,24,30,40,35,34,50,35,86,88,74,74,43,76,44,56,44,80,44,63,65,82,62,75,42,40,64,46,39,50,17,45,76,74,70,38,91,50,44,83,77,61,61,85,80,79,86,126

Foldseek 3Di:
DDDDDDDDDDDPDDDDPPDDDDPPPPDDDPPPVQEPQADDLPDDDDAADECANYNDQFPHPSDPPHFYHHVNHTDDRCLRHVLVPDDLVNLLPPPPPVVSVSSCVSVDVVVSQVRQVWDFQEWDADPQGIKTWTWDDRVPDQIFIWIWGQDSVPRDIHIDTDDSPDRYNLCRVCVVVPHPDSVVPDDDPDD

Sequence (191 aa):
MTAAPAQRAPIRRVLRPQDTLAADEAGRDIAGCGRIDHVPEGFRVTSWIDVAGFGLTRPPRHLPGVGLRWRGMPVDARIAFRPHELGVAENLGERNAERRRVMLERFGFETFMEAAEAEEFDRDRDPGGERRLLRVELAGDEPLVCVSFGCPSTGRRDVLRVPPTTKTCHQAVAWTAGFDDPADDAPLIET

Radius of gyration: 21.95 Å; Cα contacts (8 Å, |Δi|>4): 251; chains: 1; bounding box: 46×68×54 Å